Protein AF-A0A933CNR9-F1 (afdb_monomer_lite)

Structure (mmCIF, N/CA/C/O backbone):
data_AF-A0A933CNR9-F1
#
_entry.id   AF-A0A933CNR9-F1
#
loop_
_atom_site.group_PDB
_atom_site.id
_atom_site.type_symbol
_atom_site.label_atom_id
_atom_site.label_alt_id
_atom_site.label_comp_id
_atom_site.label_asym_id
_atom_site.label_entity_id
_atom_site.label_seq_id
_atom_site.pdbx_PDB_ins_code
_atom_site.Cartn_x
_atom_site.Cartn_y
_atom_site.Cartn_z
_atom_site.occupancy
_atom_site.B_iso_or_equiv
_atom_site.auth_seq_id
_atom_site.auth_comp_id
_atom_site.auth_asym_id
_atom_site.auth_atom_id
_atom_site.pdbx_PDB_model_num
ATOM 1 N N . MET A 1 1 ? -2.044 33.125 5.174 1.00 31.69 1 MET A N 1
ATOM 2 C CA . MET A 1 1 ? -2.895 32.135 4.476 1.00 31.69 1 MET A CA 1
ATOM 3 C C . MET A 1 1 ? -2.348 30.753 4.795 1.00 31.69 1 MET A C 1
ATOM 5 O O . MET A 1 1 ? -1.139 30.581 4.792 1.00 31.69 1 MET A O 1
ATOM 9 N N . SER A 1 2 ? -3.225 29.857 5.242 1.00 32.03 2 SER A N 1
ATOM 10 C CA . SER A 1 2 ? -2.906 28.692 6.078 1.00 32.03 2 SER A CA 1
ATOM 11 C C . SER A 1 2 ? -2.084 27.623 5.346 1.00 32.03 2 SER A C 1
ATOM 13 O O . SER A 1 2 ? -2.551 27.052 4.363 1.00 32.03 2 SER A O 1
ATOM 15 N N . GLY A 1 3 ? -0.877 27.334 5.840 1.00 28.67 3 GLY A N 1
ATOM 16 C CA . GLY A 1 3 ? -0.108 26.156 5.448 1.00 28.67 3 GLY A CA 1
ATOM 17 C C . GLY A 1 3 ? -0.765 24.913 6.037 1.00 28.67 3 GLY A C 1
ATOM 18 O O . GLY A 1 3 ? -0.686 24.675 7.244 1.00 28.67 3 GLY A O 1
ATOM 19 N N . ARG A 1 4 ? -1.446 24.133 5.192 1.00 35.00 4 ARG A N 1
ATOM 20 C CA . ARG A 1 4 ? -1.951 22.802 5.541 1.00 35.00 4 ARG A CA 1
ATOM 21 C C . ARG A 1 4 ? -0.746 21.915 5.858 1.00 35.00 4 ARG A C 1
ATOM 23 O O . ARG A 1 4 ? -0.131 21.337 4.971 1.00 35.00 4 ARG A O 1
ATOM 30 N N . ARG A 1 5 ? -0.405 21.822 7.143 1.00 28.42 5 ARG A N 1
ATOM 31 C CA . ARG A 1 5 ? 0.388 20.715 7.677 1.00 28.42 5 ARG A CA 1
ATOM 32 C C . ARG A 1 5 ? -0.305 19.434 7.217 1.00 28.42 5 ARG A C 1
ATOM 34 O O . ARG A 1 5 ? -1.504 19.288 7.459 1.00 28.42 5 ARG A O 1
ATOM 41 N N . ILE A 1 6 ? 0.422 18.543 6.547 1.00 31.62 6 ILE A N 1
ATOM 42 C CA . ILE A 1 6 ? -0.003 17.154 6.371 1.00 31.62 6 ILE A CA 1
ATOM 43 C C . ILE A 1 6 ? -0.066 16.586 7.790 1.00 31.62 6 ILE A C 1
ATOM 45 O O . ILE A 1 6 ? 0.934 16.175 8.372 1.00 31.62 6 ILE A O 1
ATOM 49 N N . LEU A 1 7 ? -1.235 16.722 8.411 1.00 29.73 7 LEU A N 1
ATOM 50 C CA . LEU A 1 7 ? -1.548 16.091 9.675 1.00 29.73 7 LEU A CA 1
ATOM 51 C C . LEU A 1 7 ? -1.497 14.593 9.396 1.00 29.73 7 LEU A C 1
ATOM 53 O O . LEU A 1 7 ? -2.317 14.079 8.639 1.00 29.73 7 LEU A O 1
ATOM 57 N N . LEU A 1 8 ? -0.531 13.908 10.008 1.00 36.06 8 LEU A N 1
ATOM 58 C CA . LEU A 1 8 ? -0.680 12.507 10.390 1.00 36.06 8 LEU A CA 1
ATOM 59 C C . LEU A 1 8 ? -1.962 12.439 11.227 1.00 36.06 8 LEU A C 1
ATOM 61 O O . LEU A 1 8 ? -1.958 12.722 12.425 1.00 36.06 8 LEU A O 1
ATOM 65 N N . GLY A 1 9 ? -3.083 12.235 10.538 1.00 36.09 9 GLY A N 1
ATOM 66 C CA . GLY A 1 9 ? -4.411 12.329 11.106 1.00 36.09 9 GLY A CA 1
ATOM 67 C C . GLY A 1 9 ? -4.613 11.180 12.072 1.00 36.09 9 GLY A C 1
ATOM 68 O O . GLY A 1 9 ? -4.663 10.024 11.664 1.00 36.09 9 GLY A O 1
ATOM 69 N N . LEU A 1 10 ? -4.746 11.505 13.355 1.00 39.06 10 LEU A N 1
ATOM 70 C CA . LEU A 1 10 ? -5.462 10.652 14.290 1.00 39.06 10 LEU A CA 1
ATOM 71 C C . LEU A 1 10 ? -6.860 10.418 13.696 1.00 39.06 10 LEU A C 1
ATOM 73 O O . LEU A 1 10 ? -7.694 11.323 13.694 1.00 39.06 10 LEU A O 1
ATOM 77 N N . LEU A 1 11 ? -7.085 9.225 13.137 1.00 55.03 11 LEU A N 1
ATOM 78 C CA . LEU A 1 11 ? -8.391 8.754 12.674 1.00 55.03 11 LEU A CA 1
ATOM 79 C C . LEU A 1 11 ? -9.266 8.510 13.912 1.00 55.03 11 LEU A C 1
ATOM 81 O O . LEU A 1 11 ? -9.355 7.401 14.435 1.00 55.03 11 LEU A O 1
ATOM 85 N N . GLY A 1 12 ? -9.842 9.588 14.440 1.00 50.38 12 GLY A N 1
ATOM 86 C CA . GLY A 1 12 ? -10.729 9.560 15.597 1.00 50.38 12 GLY A CA 1
ATOM 87 C C . GLY A 1 12 ? -12.193 9.508 15.178 1.00 50.38 12 GLY A C 1
ATOM 88 O O . GLY A 1 12 ? -12.630 10.288 14.326 1.00 50.38 12 GLY A O 1
ATOM 89 N N . LEU A 1 13 ? -12.960 8.624 15.816 1.00 62.25 13 LEU A N 1
ATOM 90 C CA . LEU A 1 13 ? -14.416 8.651 15.776 1.00 62.25 13 LEU A CA 1
ATOM 91 C C . LEU A 1 13 ? -14.902 9.948 16.450 1.00 62.25 13 LEU A C 1
ATOM 93 O O . LEU A 1 13 ? -14.896 10.063 17.674 1.00 62.25 13 LEU A O 1
ATOM 97 N N . SER A 1 14 ? -15.329 10.931 15.659 1.00 51.75 14 SER A N 1
ATOM 98 C CA . SER A 1 14 ? -15.940 12.160 16.174 1.00 51.75 14 SER A CA 1
ATOM 99 C C . SER A 1 14 ? -17.459 11.995 16.213 1.00 51.75 14 SER A C 1
ATOM 101 O O . SER A 1 14 ? -18.166 12.464 15.325 1.00 51.75 14 SER A O 1
ATOM 103 N N . VAL A 1 15 ? -17.979 11.302 17.232 1.00 48.41 15 VAL A N 1
ATOM 104 C CA . VAL A 1 15 ? -19.422 11.321 17.520 1.00 48.41 15 VAL A CA 1
ATOM 105 C C . VAL A 1 15 ? -19.706 12.576 18.334 1.00 48.41 15 VAL A C 1
ATOM 107 O O . VAL A 1 15 ? -19.438 12.632 19.534 1.00 48.41 15 VAL A O 1
ATOM 110 N N . LEU A 1 16 ? -20.256 13.602 17.685 1.00 39.69 16 LEU A N 1
ATOM 111 C CA . LEU A 1 16 ? -20.961 14.650 18.412 1.00 39.69 16 LEU A CA 1
ATOM 112 C C . LEU A 1 16 ? -22.187 13.997 19.059 1.00 39.69 16 LEU A C 1
ATOM 114 O O . LEU A 1 16 ? -23.131 13.621 18.367 1.00 39.69 16 LEU A O 1
ATOM 118 N N . LEU A 1 17 ? -22.190 13.894 20.388 1.00 40.88 17 LEU A N 1
ATOM 119 C CA . LEU A 1 17 ? -23.425 13.786 21.165 1.00 40.88 17 LEU A CA 1
ATOM 120 C C . LEU A 1 17 ? -24.173 15.122 21.026 1.00 40.88 17 LEU A C 1
ATOM 122 O O . LEU A 1 17 ? -24.143 15.975 21.908 1.00 40.88 17 LEU A O 1
ATOM 126 N N . GLY A 1 18 ? -24.764 15.351 19.854 1.00 34.66 18 GLY A N 1
ATOM 127 C CA . GLY A 1 18 ? -25.623 16.491 19.587 1.00 34.66 18 GLY A CA 1
ATOM 128 C C . GLY A 1 18 ? -27.027 16.194 20.093 1.00 34.66 18 GLY A C 1
ATOM 129 O O . GLY A 1 18 ? -27.647 15.228 19.654 1.00 34.66 18 GLY A O 1
ATOM 130 N N . ASN A 1 19 ? -27.532 17.037 20.994 1.00 35.50 19 ASN A N 1
ATOM 131 C CA . ASN A 1 19 ? -28.958 17.143 21.293 1.00 35.50 19 ASN A CA 1
ATOM 132 C C . ASN A 1 19 ? -29.720 17.458 19.992 1.00 35.50 19 ASN A C 1
ATOM 134 O O . ASN A 1 19 ? -29.842 18.618 19.605 1.00 35.50 19 ASN A O 1
ATOM 138 N N . ALA A 1 20 ? -30.223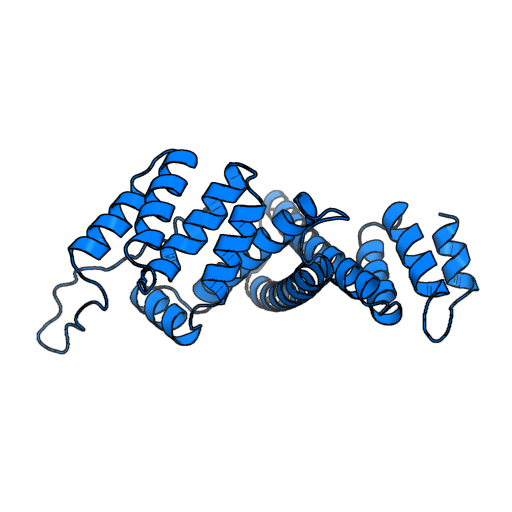 16.430 19.315 1.00 32.97 20 ALA A N 1
ATOM 139 C CA . ALA A 1 20 ? -31.198 16.541 18.240 1.00 32.97 20 ALA A CA 1
ATOM 140 C C . ALA A 1 20 ? -32.472 15.806 18.677 1.00 32.97 20 ALA A C 1
ATOM 142 O O . ALA A 1 20 ? -32.399 14.786 19.360 1.00 32.97 20 ALA A O 1
ATOM 143 N N . GLY A 1 21 ? -33.630 16.387 18.349 1.00 35.34 21 GLY A N 1
ATOM 144 C CA . GLY A 1 21 ? -34.955 15.958 18.804 1.00 35.34 21 GLY A CA 1
ATOM 145 C C . GLY A 1 21 ? -35.325 14.500 18.476 1.00 35.34 21 GLY A C 1
ATOM 146 O O . GLY A 1 21 ? -34.561 13.781 17.838 1.00 35.34 21 GLY A O 1
ATOM 147 N N . PRO A 1 22 ? -36.514 14.043 18.911 1.00 34.56 22 PRO A N 1
ATOM 148 C CA . PRO A 1 22 ? -36.888 12.628 18.990 1.00 34.56 22 PRO A CA 1
ATOM 149 C C . PRO A 1 22 ? -37.256 12.004 17.629 1.00 34.56 22 PRO A C 1
ATOM 151 O O . PRO A 1 22 ? -38.336 11.444 17.459 1.00 34.56 22 PRO A O 1
ATOM 154 N N . ALA A 1 23 ? -36.348 12.064 16.658 1.00 35.75 23 ALA A N 1
ATOM 155 C CA . ALA A 1 23 ? -36.420 11.333 15.401 1.00 35.75 23 ALA A CA 1
ATOM 156 C C . ALA A 1 23 ? -35.082 10.609 15.177 1.00 35.75 23 ALA A C 1
ATOM 158 O O . ALA A 1 23 ? -34.088 11.209 14.784 1.00 35.75 23 ALA A O 1
ATOM 159 N N . GLN A 1 24 ? -35.079 9.310 15.496 1.00 39.88 24 GLN A N 1
ATOM 160 C CA . GLN A 1 24 ? -34.002 8.338 15.262 1.00 39.88 24 GLN A CA 1
ATOM 161 C C . GLN A 1 24 ? -32.616 8.717 15.802 1.00 39.88 24 GLN A C 1
ATOM 163 O O . GLN A 1 24 ? -31.646 8.889 15.068 1.00 39.88 24 GLN A O 1
ATOM 168 N N . ALA A 1 25 ? -32.485 8.662 17.130 1.00 43.62 25 ALA A N 1
ATOM 169 C CA . ALA A 1 25 ? -31.223 8.259 17.739 1.00 43.62 25 ALA A CA 1
ATOM 170 C C . ALA A 1 25 ? -30.931 6.807 17.311 1.00 43.62 25 ALA A C 1
ATOM 172 O O . ALA A 1 25 ? -31.390 5.850 17.939 1.00 43.62 25 ALA A O 1
ATOM 173 N N . GLN A 1 26 ? -30.238 6.641 16.182 1.00 52.88 26 GLN A N 1
ATOM 174 C CA . GLN A 1 26 ? -29.683 5.361 15.753 1.00 52.88 26 GLN A CA 1
ATOM 175 C C . GLN A 1 26 ? -28.849 4.826 16.924 1.00 52.88 26 GLN A C 1
ATOM 177 O O . GLN A 1 26 ? -27.843 5.432 17.291 1.00 52.88 26 GLN A O 1
ATOM 182 N N . ARG A 1 27 ? -29.291 3.734 17.564 1.00 63.16 27 ARG A N 1
ATOM 183 C CA . ARG A 1 27 ? -28.501 3.090 18.622 1.00 63.16 27 ARG A CA 1
ATOM 184 C C . ARG A 1 27 ? -27.127 2.767 18.044 1.00 63.16 27 ARG A C 1
ATOM 186 O O . ARG A 1 27 ? -27.053 2.160 16.974 1.00 63.16 27 ARG A O 1
ATOM 193 N N . SER A 1 28 ? -26.069 3.190 18.734 1.00 72.94 28 SER A N 1
ATOM 194 C CA . SER A 1 28 ? -24.704 2.901 18.307 1.00 72.94 28 SER A CA 1
ATOM 195 C C . SER A 1 28 ? -24.535 1.393 18.095 1.00 72.94 28 SER A C 1
ATOM 197 O O . SER A 1 28 ? -25.018 0.611 18.917 1.00 72.94 28 SER A O 1
ATOM 199 N N . PRO A 1 29 ? -23.849 0.960 17.025 1.00 82.88 29 PRO A N 1
ATOM 200 C CA . PRO A 1 29 ? -23.642 -0.459 16.713 1.00 82.88 29 PRO A CA 1
ATOM 201 C C . PRO A 1 29 ? -22.665 -1.169 17.673 1.00 82.88 29 PRO A C 1
ATOM 203 O O . PRO A 1 29 ? -22.245 -2.287 17.395 1.00 82.88 29 PRO A O 1
ATOM 206 N N . TYR A 1 30 ? -22.286 -0.518 18.774 1.00 87.69 30 TYR A N 1
ATOM 207 C CA . TYR A 1 30 ? -21.317 -0.971 19.766 1.00 87.69 30 TYR A CA 1
ATOM 208 C C . TYR A 1 30 ? -21.808 -0.655 21.183 1.00 87.69 30 TYR A C 1
ATOM 210 O O . TYR A 1 30 ? -22.565 0.297 21.406 1.00 87.69 30 TYR A O 1
ATOM 218 N N . GLY A 1 31 ? -21.363 -1.455 22.152 1.00 90.62 31 GLY A N 1
ATOM 219 C CA . GLY A 1 31 ? -21.681 -1.263 23.571 1.00 90.62 31 GLY A CA 1
ATOM 220 C C . GLY A 1 31 ? -20.823 -0.188 24.251 1.00 90.62 31 GLY A C 1
ATOM 221 O O . GLY A 1 31 ? -19.786 0.223 23.735 1.00 90.62 31 GLY A O 1
ATOM 222 N N . VAL A 1 32 ? -21.215 0.236 25.458 1.00 91.06 32 VAL A N 1
ATOM 223 C CA . VAL A 1 32 ? -20.436 1.203 26.264 1.00 91.06 32 VAL A CA 1
ATOM 224 C C . VAL A 1 32 ? -19.057 0.647 26.630 1.00 91.06 32 VAL A C 1
ATOM 226 O O . VAL A 1 32 ? -18.059 1.350 26.528 1.00 91.06 32 VAL A O 1
ATOM 229 N N . GLU A 1 33 ? -18.984 -0.626 27.026 1.00 95.44 33 GLU A N 1
ATOM 230 C CA . GLU A 1 33 ? -17.719 -1.280 27.383 1.00 95.44 33 GLU A CA 1
ATOM 231 C C . GLU A 1 33 ? -16.766 -1.398 26.184 1.00 95.44 33 GLU A C 1
ATOM 233 O O . GLU A 1 33 ? -15.558 -1.202 26.309 1.00 95.44 33 GLU A O 1
ATOM 238 N N . GLU A 1 34 ? -17.319 -1.688 25.008 1.00 94.31 34 GLU A N 1
ATOM 239 C CA . GLU A 1 34 ? -16.586 -1.727 23.745 1.00 94.31 34 GLU A CA 1
ATOM 240 C C . GLU A 1 34 ? -16.064 -0.341 23.373 1.00 94.31 34 GLU A C 1
ATOM 242 O O . GLU A 1 34 ? -14.881 -0.183 23.076 1.00 94.31 34 GLU A O 1
ATOM 247 N N . TYR A 1 35 ? -16.912 0.682 23.471 1.00 93.12 35 TYR A N 1
ATOM 248 C CA . TYR A 1 35 ? -16.506 2.058 23.219 1.00 93.12 35 TYR A CA 1
ATOM 249 C C . TYR A 1 35 ? -15.402 2.523 24.176 1.00 93.12 35 TYR A C 1
ATOM 251 O O . TYR A 1 35 ? -14.427 3.124 23.735 1.00 93.12 35 TYR A O 1
ATOM 259 N N . ASN A 1 36 ? -15.505 2.206 25.468 1.00 92.94 36 ASN A N 1
ATOM 260 C CA . ASN A 1 36 ? -14.470 2.547 26.445 1.00 92.94 36 ASN A CA 1
ATOM 261 C C . ASN A 1 36 ? -13.133 1.876 26.108 1.00 92.94 36 ASN A C 1
ATOM 263 O O . ASN A 1 36 ? -12.100 2.540 26.118 1.00 92.94 36 ASN A O 1
ATOM 267 N N . ALA A 1 37 ? -13.156 0.597 25.720 1.00 94.88 37 ALA A N 1
ATOM 268 C CA . ALA A 1 37 ? -11.953 -0.101 25.281 1.00 94.88 37 ALA A CA 1
ATOM 269 C C . ALA A 1 37 ? -11.349 0.523 24.010 1.00 94.88 37 ALA A C 1
ATOM 271 O O . ALA A 1 37 ? -10.130 0.620 23.902 1.00 94.88 37 ALA A O 1
ATOM 272 N N . TYR A 1 38 ? -12.178 0.986 23.065 1.00 94.62 38 TYR A N 1
ATOM 273 C CA . TYR A 1 38 ? -11.709 1.761 21.912 1.00 94.62 38 TYR A CA 1
ATOM 274 C C . TYR A 1 38 ? -11.052 3.074 22.352 1.00 94.62 38 TYR A C 1
ATOM 276 O O . TYR A 1 38 ? -9.948 3.380 21.905 1.00 94.62 38 TYR A O 1
ATOM 284 N N . VAL A 1 39 ? -11.684 3.830 23.254 1.00 92.00 39 VAL A N 1
ATOM 285 C CA . VAL A 1 39 ? -11.133 5.087 23.783 1.00 92.00 39 VAL A CA 1
ATOM 286 C C . VAL A 1 39 ? -9.760 4.855 24.418 1.00 92.00 39 VAL A C 1
ATOM 288 O O . VAL A 1 39 ? -8.851 5.653 24.191 1.00 92.00 39 VAL A O 1
ATOM 291 N N . ASP A 1 40 ? -9.556 3.749 25.130 1.00 90.69 40 ASP A N 1
ATOM 292 C CA . ASP A 1 40 ? -8.254 3.423 25.718 1.00 90.69 40 ASP A CA 1
ATOM 293 C C . ASP A 1 40 ? -7.155 3.242 24.652 1.00 90.69 40 ASP A C 1
ATOM 295 O O . ASP A 1 40 ? -6.034 3.709 24.857 1.00 90.69 40 ASP A O 1
ATOM 299 N N . THR A 1 41 ? -7.484 2.715 23.462 1.00 92.69 41 THR A N 1
ATOM 300 C CA . THR A 1 41 ? -6.534 2.647 22.324 1.00 92.69 41 THR A CA 1
ATOM 301 C C . THR A 1 41 ? -6.083 4.020 21.812 1.00 92.69 41 THR A C 1
ATOM 303 O O . THR A 1 41 ? -5.021 4.149 21.200 1.00 92.69 41 THR A O 1
ATOM 306 N N . THR A 1 42 ? -6.879 5.064 22.063 1.00 88.50 42 THR A N 1
ATOM 307 C CA . THR A 1 42 ? -6.593 6.442 21.629 1.00 88.50 42 THR A CA 1
ATOM 308 C C . THR A 1 42 ? -5.835 7.258 22.675 1.00 88.50 42 THR A C 1
ATOM 310 O O . THR A 1 42 ? -5.260 8.293 22.345 1.00 88.50 42 THR A O 1
ATOM 313 N N . ARG A 1 43 ? -5.819 6.800 23.935 1.00 89.56 43 ARG A N 1
ATOM 314 C CA . ARG A 1 43 ? -5.155 7.485 25.057 1.00 89.56 43 ARG A CA 1
ATOM 315 C C . ARG A 1 43 ? -3.665 7.172 25.160 1.00 89.56 43 ARG A C 1
ATOM 317 O O . ARG A 1 43 ? -2.927 7.971 25.735 1.00 89.56 43 ARG A O 1
ATOM 324 N N . ALA A 1 44 ? -3.234 6.034 24.618 1.00 87.31 44 ALA A N 1
ATOM 325 C CA . ALA A 1 44 ? -1.838 5.614 24.629 1.00 87.31 44 ALA A CA 1
ATOM 326 C C . ALA A 1 44 ? -0.938 6.656 23.942 1.00 87.31 44 ALA A C 1
ATOM 328 O O . ALA A 1 44 ? -1.195 7.066 22.809 1.00 87.31 44 ALA A O 1
ATOM 329 N N . GLN A 1 45 ? 0.131 7.082 24.623 1.00 85.19 45 GLN A N 1
ATOM 330 C CA . GLN A 1 45 ? 1.001 8.152 24.113 1.00 85.19 45 GLN A CA 1
ATOM 331 C C . GLN A 1 45 ? 2.181 7.637 23.293 1.00 85.19 45 GLN A C 1
ATOM 333 O O . GLN A 1 45 ? 2.664 8.335 22.400 1.00 85.19 45 GLN A O 1
ATOM 338 N N . ASN A 1 46 ? 2.655 6.424 23.581 1.00 92.88 46 ASN A N 1
ATOM 339 C CA . ASN A 1 46 ? 3.752 5.814 22.841 1.00 92.88 46 ASN A CA 1
ATOM 340 C C . ASN A 1 46 ? 3.243 4.699 21.903 1.00 92.88 46 ASN A C 1
ATOM 342 O O . ASN A 1 46 ? 2.231 4.057 22.194 1.00 92.88 46 ASN A O 1
ATOM 346 N N . PRO A 1 47 ? 3.937 4.431 20.779 1.00 93.94 47 PRO A N 1
ATOM 347 C CA . PRO A 1 47 ? 3.471 3.451 19.797 1.00 93.94 47 PRO A CA 1
ATOM 348 C C . PRO A 1 47 ? 3.361 2.015 20.330 1.00 93.94 47 PRO A C 1
ATOM 350 O O . PRO A 1 47 ? 2.509 1.270 19.854 1.00 93.94 47 PRO A O 1
ATOM 353 N N . SER A 1 48 ? 4.197 1.618 21.295 1.00 95.81 48 SER A N 1
ATOM 354 C CA . SER A 1 48 ? 4.207 0.250 21.834 1.00 95.81 48 SER A CA 1
ATOM 355 C C . SER A 1 48 ? 2.980 -0.023 22.701 1.00 95.81 48 SER A C 1
ATOM 357 O O . SER A 1 48 ? 2.299 -1.028 22.517 1.00 95.81 48 SER A O 1
ATOM 359 N N . GLU A 1 49 ? 2.650 0.905 23.597 1.00 95.56 49 GLU A N 1
ATOM 360 C CA . GLU A 1 49 ? 1.428 0.873 24.406 1.00 95.56 49 GLU A CA 1
ATOM 361 C C . GLU A 1 49 ? 0.174 0.960 23.525 1.00 95.56 49 GLU A C 1
ATOM 363 O O . GLU A 1 49 ? -0.810 0.249 23.747 1.00 95.56 49 GLU A O 1
ATOM 368 N N . GLN A 1 50 ? 0.225 1.788 22.476 1.00 95.00 50 GLN A N 1
ATOM 369 C CA . GLN A 1 50 ? -0.864 1.885 21.511 1.00 95.00 50 GLN A CA 1
ATOM 370 C C . GLN A 1 50 ? -1.101 0.541 20.812 1.00 95.00 50 GLN A C 1
ATOM 372 O O . GLN A 1 50 ? -2.241 0.098 20.728 1.00 95.00 50 GLN A O 1
ATOM 377 N N . LEU A 1 51 ? -0.051 -0.160 20.370 1.00 96.62 51 LEU A N 1
ATOM 378 C CA . LEU A 1 51 ? -0.215 -1.505 19.813 1.00 96.62 51 LEU A CA 1
ATOM 379 C C . LEU A 1 51 ? -0.800 -2.487 20.829 1.00 96.62 51 LEU A C 1
ATOM 381 O O . LEU A 1 51 ? -1.723 -3.217 20.485 1.00 96.62 51 LEU A O 1
ATOM 385 N N . GLN A 1 52 ? -0.320 -2.481 22.072 1.00 96.12 52 GLN A N 1
ATOM 386 C CA . GLN A 1 52 ? -0.802 -3.403 23.101 1.00 96.12 52 GLN A CA 1
ATOM 387 C C . GLN A 1 52 ? -2.304 -3.229 23.382 1.00 96.12 52 GLN A C 1
ATOM 389 O O . GLN A 1 52 ? -3.049 -4.208 23.451 1.00 96.12 52 GLN A O 1
ATOM 394 N N . THR A 1 53 ? -2.762 -1.985 23.534 1.00 96.75 53 THR A N 1
ATOM 395 C CA . THR A 1 53 ? -4.182 -1.674 23.776 1.00 96.75 53 THR A CA 1
ATOM 396 C C . THR A 1 53 ? -5.049 -2.010 22.564 1.00 96.75 53 THR A C 1
ATOM 398 O O . THR A 1 53 ? -6.133 -2.575 22.719 1.00 96.75 53 THR A O 1
ATOM 401 N N . ILE A 1 54 ? -4.553 -1.749 21.352 1.00 97.75 54 ILE A N 1
ATOM 402 C CA . ILE A 1 54 ? -5.206 -2.145 20.102 1.00 97.75 54 ILE A CA 1
ATOM 403 C C . ILE A 1 54 ? -5.341 -3.668 19.995 1.00 97.75 54 ILE A C 1
ATOM 405 O O . ILE A 1 54 ? -6.421 -4.167 19.687 1.00 97.75 54 ILE A O 1
ATOM 409 N N . GLU A 1 55 ? -4.283 -4.428 20.268 1.00 96.88 55 GLU A N 1
ATOM 410 C CA . GLU A 1 55 ? -4.323 -5.891 20.206 1.00 96.88 55 GLU A CA 1
ATOM 411 C C . GLU A 1 55 ? -5.297 -6.471 21.238 1.00 96.88 55 GLU A C 1
ATOM 413 O O . GLU A 1 55 ? -6.067 -7.383 20.923 1.00 96.88 55 GLU A O 1
ATOM 418 N N . ALA A 1 56 ? -5.340 -5.897 22.445 1.00 97.31 56 ALA A N 1
ATOM 419 C CA . ALA A 1 56 ? -6.333 -6.253 23.453 1.00 97.31 56 ALA A CA 1
ATOM 420 C C . ALA A 1 56 ? -7.768 -5.966 22.972 1.00 97.31 56 ALA A C 1
ATOM 422 O O . ALA A 1 56 ? -8.650 -6.814 23.141 1.00 97.31 56 ALA A O 1
ATOM 423 N N . PHE A 1 57 ? -7.997 -4.816 22.328 1.00 98.12 57 PHE A N 1
ATOM 424 C CA . PHE A 1 57 ? -9.288 -4.464 21.738 1.00 98.12 57 PHE A CA 1
ATOM 425 C C . PHE A 1 57 ? -9.699 -5.453 20.640 1.00 98.12 57 PHE A C 1
ATOM 427 O O . PHE A 1 57 ? -10.792 -6.013 20.702 1.00 98.12 57 PHE A O 1
ATOM 434 N N . LEU A 1 58 ? -8.822 -5.716 19.666 1.00 97.75 58 LEU A N 1
ATOM 435 C CA . LEU A 1 58 ? -9.099 -6.612 18.538 1.00 97.75 58 LEU A CA 1
ATOM 436 C C . LEU A 1 58 ? -9.364 -8.049 18.996 1.00 97.75 58 LEU A C 1
ATOM 438 O O . LEU A 1 58 ? -10.234 -8.720 18.443 1.00 97.75 58 LEU A O 1
ATOM 442 N N . LYS A 1 59 ? -8.660 -8.506 20.039 1.00 97.56 59 LYS A N 1
ATOM 443 C CA . LYS A 1 59 ? -8.890 -9.817 20.653 1.00 97.56 59 LYS A CA 1
ATOM 444 C C . LYS A 1 59 ? -10.246 -9.896 21.355 1.00 97.56 59 LYS A C 1
ATOM 446 O O . LYS A 1 59 ? -10.915 -10.922 21.263 1.00 97.56 59 LYS A O 1
ATOM 451 N N . LYS A 1 60 ? -10.639 -8.843 22.078 1.00 97.88 60 LYS A N 1
ATOM 452 C CA . LYS A 1 60 ? -11.891 -8.815 22.847 1.00 97.88 60 LYS A CA 1
ATOM 453 C C . LYS A 1 60 ? -13.119 -8.581 21.962 1.00 97.88 60 LYS A C 1
ATOM 455 O O . LYS A 1 60 ? -14.165 -9.167 22.221 1.00 97.88 60 LYS A O 1
ATOM 460 N N . TYR A 1 61 ? -12.985 -7.776 20.909 1.00 97.31 61 TYR A N 1
ATOM 461 C CA . TYR A 1 61 ? -14.081 -7.383 20.022 1.00 97.31 61 TYR A CA 1
ATOM 462 C C . TYR A 1 61 ? -13.759 -7.653 18.540 1.00 97.31 61 TYR A C 1
ATOM 464 O O . TYR A 1 61 ? -13.722 -6.728 17.721 1.00 97.31 61 TYR A O 1
ATOM 472 N N . PRO A 1 62 ? -13.578 -8.928 18.144 1.00 96.25 62 PRO A N 1
ATOM 473 C CA . PRO A 1 62 ? -13.164 -9.295 16.788 1.00 96.25 62 PRO A CA 1
ATOM 474 C C . PRO A 1 62 ? -14.213 -8.982 15.714 1.00 96.25 62 PRO A C 1
ATOM 476 O O . PRO A 1 62 ? -13.892 -9.026 14.534 1.00 96.25 62 PRO A O 1
ATOM 479 N N . GLN A 1 63 ? -15.456 -8.675 16.098 1.00 94.00 63 GLN A N 1
ATOM 480 C CA . GLN A 1 63 ? -16.545 -8.290 15.190 1.00 94.00 63 GLN A CA 1
ATOM 481 C C . GLN A 1 63 ? -16.941 -6.814 15.317 1.00 94.00 63 GLN A C 1
ATOM 483 O O . GLN A 1 63 ? -17.892 -6.380 14.674 1.00 94.00 63 GLN A O 1
ATOM 488 N N . SER A 1 64 ? -16.209 -6.028 16.114 1.00 95.31 64 SER A N 1
ATOM 489 C CA . SER A 1 64 ? -16.503 -4.608 16.296 1.00 95.31 64 SER A CA 1
ATOM 490 C C . SER A 1 64 ? -16.455 -3.851 14.973 1.00 95.31 64 SER A C 1
ATOM 492 O O . SER A 1 64 ? -15.536 -4.045 14.168 1.00 95.31 64 SER A O 1
ATOM 494 N N . VAL A 1 65 ? -17.395 -2.925 14.781 1.00 94.44 65 VAL A N 1
ATOM 495 C CA . VAL A 1 65 ? -17.319 -1.954 13.682 1.00 94.44 65 VAL A CA 1
ATOM 496 C C . VAL A 1 65 ? -16.212 -0.918 13.915 1.00 94.44 65 VAL A C 1
ATOM 498 O O . VAL A 1 65 ? -15.663 -0.378 12.958 1.00 94.44 65 VAL A O 1
ATOM 501 N N . LEU A 1 66 ? -15.808 -0.685 15.173 1.00 95.06 66 LEU A N 1
ATOM 502 C CA . LEU A 1 66 ? -14.735 0.252 15.536 1.00 95.06 66 LEU A CA 1
ATOM 503 C C . LEU A 1 66 ? -13.348 -0.244 15.107 1.00 95.06 66 LEU A C 1
ATOM 505 O O . LEU A 1 66 ? -12.397 0.539 15.079 1.00 95.06 66 LEU A O 1
ATOM 509 N N . ARG A 1 67 ? -13.235 -1.506 14.666 1.00 97.06 67 ARG A N 1
ATOM 510 C CA . ARG A 1 67 ? -12.049 -2.010 13.957 1.00 97.06 67 ARG A CA 1
ATOM 511 C C . ARG A 1 67 ? -11.653 -1.123 12.774 1.00 97.06 67 ARG A C 1
ATOM 513 O O . ARG A 1 67 ? -10.462 -0.975 12.514 1.00 97.06 67 ARG A O 1
ATOM 520 N N . ALA A 1 68 ? -12.619 -0.452 12.142 1.00 96.25 68 ALA A N 1
ATOM 521 C CA . ALA A 1 68 ? -12.378 0.503 11.063 1.00 96.25 68 ALA A CA 1
ATOM 522 C C . ALA A 1 68 ? -11.490 1.693 11.477 1.00 96.25 68 ALA A C 1
ATOM 524 O O . ALA A 1 68 ? -10.846 2.290 10.622 1.00 96.25 68 ALA A O 1
ATOM 525 N N . PHE A 1 69 ? -11.437 2.049 12.764 1.00 95.25 69 PHE A N 1
ATOM 526 C CA . PHE A 1 69 ? -10.569 3.114 13.297 1.00 95.25 69 PHE A CA 1
ATOM 527 C C . PHE A 1 69 ? -9.308 2.560 13.964 1.00 95.25 69 PHE A C 1
ATOM 529 O O . PHE A 1 69 ? -8.248 3.194 13.967 1.00 95.25 69 PHE A O 1
ATOM 536 N N . VAL A 1 70 ? -9.415 1.351 14.514 1.00 96.62 70 VAL A N 1
ATOM 537 C CA . VAL A 1 70 ? -8.325 0.691 15.226 1.00 96.62 70 VAL A CA 1
ATOM 538 C C . VAL A 1 70 ? -7.270 0.140 14.265 1.00 96.62 70 VAL A C 1
ATOM 540 O O . VAL A 1 70 ? -6.087 0.359 14.509 1.00 96.62 70 VAL A O 1
ATOM 543 N N . TYR A 1 71 ? -7.651 -0.495 13.150 1.00 98.38 71 TYR A N 1
ATOM 544 C CA . TYR A 1 71 ? -6.673 -1.027 12.192 1.00 98.38 71 TYR A CA 1
ATOM 545 C C . TYR A 1 71 ? -5.763 0.051 11.577 1.00 98.38 71 TYR A C 1
ATOM 547 O O . TYR A 1 71 ? -4.549 -0.161 11.560 1.00 98.38 71 TYR A O 1
ATOM 555 N N . PRO A 1 72 ? -6.262 1.227 11.138 1.00 97.06 72 PRO A N 1
ATOM 556 C CA . PRO A 1 72 ? -5.372 2.296 10.688 1.00 97.06 72 PRO A CA 1
ATOM 557 C C . PRO A 1 72 ? -4.394 2.776 11.761 1.00 97.06 72 PRO A C 1
ATOM 559 O O . PRO A 1 72 ? -3.208 2.978 11.488 1.00 97.06 72 PRO A O 1
ATOM 562 N N . SER A 1 73 ? -4.863 2.885 13.005 1.00 96.25 73 SER A N 1
ATOM 563 C CA . SER A 1 73 ? -4.011 3.240 14.144 1.00 96.25 73 SER A CA 1
ATOM 564 C C . SER A 1 73 ? -2.955 2.161 14.416 1.00 96.25 73 SER A C 1
ATOM 566 O O . SER A 1 73 ? -1.795 2.487 14.676 1.00 96.25 73 SER A O 1
ATOM 568 N N . GLN A 1 74 ? -3.322 0.882 14.280 1.00 98.06 74 GLN A N 1
ATOM 569 C CA . GLN A 1 74 ? -2.413 -0.257 14.409 1.00 98.06 74 GLN A CA 1
ATOM 570 C C . GLN A 1 74 ? -1.321 -0.215 13.344 1.00 98.06 74 GLN A C 1
ATOM 572 O O . GLN A 1 74 ? -0.140 -0.289 13.676 1.00 98.06 74 GLN A O 1
ATOM 577 N N . ALA A 1 75 ? -1.706 -0.049 12.076 1.00 98.44 75 ALA A N 1
ATOM 578 C CA . ALA A 1 75 ? -0.778 0.024 10.956 1.00 98.44 75 ALA A CA 1
ATOM 579 C C . ALA A 1 75 ? 0.212 1.180 11.146 1.00 98.44 75 ALA A C 1
ATOM 581 O O . ALA A 1 75 ? 1.419 0.999 10.994 1.00 98.44 75 ALA A O 1
ATOM 582 N N . GLN A 1 76 ? -0.269 2.351 11.568 1.00 96.50 76 GLN A N 1
ATOM 583 C CA . GLN A 1 76 ? 0.591 3.504 11.811 1.00 96.50 76 GLN A CA 1
ATOM 584 C C . GLN A 1 76 ? 1.550 3.292 12.992 1.00 96.50 76 GLN A C 1
ATOM 586 O O . GLN A 1 76 ? 2.728 3.650 12.894 1.00 96.50 76 GLN A O 1
ATOM 591 N N . ALA A 1 77 ? 1.071 2.728 14.105 1.00 97.12 77 ALA A N 1
ATOM 592 C CA . ALA A 1 77 ? 1.898 2.447 15.275 1.00 97.12 77 ALA A CA 1
ATOM 593 C C . ALA A 1 77 ? 2.961 1.379 14.973 1.00 97.12 77 ALA A C 1
ATOM 595 O O . ALA A 1 77 ? 4.139 1.599 15.258 1.00 97.12 77 ALA A O 1
ATOM 596 N N . ALA A 1 78 ? 2.571 0.288 14.310 1.00 98.25 78 ALA A N 1
ATOM 597 C CA . ALA A 1 78 ? 3.473 -0.764 13.852 1.00 98.25 78 ALA A CA 1
ATOM 598 C C . ALA A 1 78 ? 4.526 -0.235 12.875 1.00 98.25 78 ALA A C 1
ATOM 600 O O . ALA A 1 78 ? 5.702 -0.572 13.005 1.00 98.25 78 ALA A O 1
ATOM 601 N N . PHE A 1 79 ? 4.142 0.648 11.949 1.00 97.44 79 PHE A N 1
ATOM 602 C CA . PHE A 1 79 ? 5.077 1.249 11.001 1.00 97.44 79 PHE A CA 1
ATOM 603 C C . PHE A 1 79 ? 6.149 2.087 11.711 1.00 97.44 79 PHE A C 1
ATOM 605 O O . PHE A 1 79 ? 7.332 1.952 11.408 1.00 97.44 79 PHE A O 1
ATOM 612 N N . ARG A 1 80 ? 5.764 2.890 12.717 1.00 96.12 80 ARG A N 1
ATOM 613 C CA . ARG A 1 80 ? 6.717 3.666 13.541 1.00 96.12 80 ARG A CA 1
ATOM 614 C C . ARG A 1 80 ? 7.686 2.780 14.324 1.00 96.12 80 ARG A C 1
ATOM 616 O O . ARG A 1 80 ? 8.806 3.198 14.585 1.00 96.12 80 ARG A O 1
ATOM 623 N N . LEU A 1 81 ? 7.257 1.574 14.686 1.00 97.25 81 LEU A N 1
ATOM 624 C CA . LEU A 1 81 ? 8.073 0.573 15.374 1.00 97.25 81 LEU A CA 1
ATOM 625 C C . LEU A 1 81 ? 8.821 -0.362 14.411 1.00 97.25 81 LEU A C 1
ATOM 627 O O . LEU A 1 81 ? 9.416 -1.336 14.861 1.00 97.25 81 LEU A O 1
ATOM 631 N N . GLN A 1 82 ? 8.766 -0.100 13.099 1.00 97.25 82 GLN A N 1
ATOM 632 C CA . GLN A 1 82 ? 9.347 -0.944 12.046 1.00 97.25 82 GLN A CA 1
ATOM 633 C C . GLN A 1 82 ? 8.848 -2.404 12.069 1.00 97.25 82 GLN A C 1
ATOM 635 O O . GLN A 1 82 ? 9.487 -3.319 11.550 1.00 97.25 82 GLN A O 1
ATOM 640 N N . GLN A 1 83 ? 7.661 -2.641 12.632 1.00 97.75 83 GLN A N 1
ATOM 641 C CA . GLN A 1 83 ? 7.010 -3.950 12.668 1.00 97.75 83 GLN A CA 1
ATOM 642 C C . GLN A 1 83 ? 6.226 -4.191 11.372 1.00 97.75 83 GLN A C 1
ATOM 644 O O . GLN A 1 83 ? 5.003 -4.304 11.366 1.00 97.75 83 GLN A O 1
ATOM 649 N N . HIS A 1 84 ? 6.927 -4.259 10.244 1.00 97.38 84 HIS A N 1
ATOM 650 C CA . HIS A 1 84 ? 6.327 -4.303 8.903 1.00 97.38 84 HIS A CA 1
ATOM 651 C C . HIS A 1 84 ? 5.337 -5.455 8.679 1.00 97.38 84 HIS A C 1
ATOM 653 O O . HIS A 1 84 ? 4.314 -5.259 8.027 1.00 97.38 84 HIS A O 1
ATOM 659 N N . ALA A 1 85 ? 5.588 -6.633 9.258 1.00 95.50 85 ALA A N 1
ATOM 660 C CA . ALA A 1 85 ? 4.643 -7.750 9.192 1.00 95.50 85 ALA A CA 1
ATOM 661 C C . ALA A 1 85 ? 3.302 -7.407 9.869 1.00 95.50 85 ALA A C 1
ATOM 663 O O . ALA A 1 85 ? 2.241 -7.716 9.336 1.00 95.50 85 ALA A O 1
ATOM 664 N N . LYS A 1 86 ? 3.348 -6.692 11.000 1.00 97.75 86 LYS A N 1
ATOM 665 C CA . LYS A 1 86 ? 2.160 -6.213 11.718 1.00 97.75 86 LYS A CA 1
ATOM 666 C C . LYS A 1 86 ? 1.433 -5.109 10.945 1.00 97.75 86 LYS A C 1
ATOM 668 O O . LYS A 1 86 ? 0.211 -5.039 10.999 1.00 97.75 86 LYS A O 1
ATOM 673 N N . VAL A 1 87 ? 2.160 -4.275 10.193 1.00 98.62 87 VAL A N 1
ATOM 674 C CA . VAL A 1 87 ? 1.542 -3.299 9.275 1.00 98.62 87 VAL A CA 1
ATOM 675 C C . VAL A 1 87 ? 0.729 -4.016 8.201 1.00 98.62 87 VAL A C 1
ATOM 677 O O . VAL A 1 87 ? -0.427 -3.666 7.991 1.00 98.62 87 VAL A O 1
ATOM 680 N N . ILE A 1 88 ? 1.314 -5.031 7.558 1.00 98.00 88 ILE A N 1
ATOM 681 C CA . ILE A 1 88 ? 0.630 -5.845 6.543 1.00 98.00 88 ILE A CA 1
ATOM 682 C C . ILE A 1 88 ? -0.621 -6.503 7.140 1.00 98.00 88 ILE A C 1
ATOM 684 O O . ILE A 1 88 ? -1.697 -6.367 6.568 1.00 98.00 88 ILE A O 1
ATOM 688 N N . GLU A 1 89 ? -0.506 -7.126 8.318 1.00 97.12 89 GLU A N 1
ATOM 689 C CA . GLU A 1 89 ? -1.637 -7.742 9.032 1.00 97.12 89 GLU A CA 1
ATOM 690 C C . GLU A 1 89 ? -2.765 -6.735 9.314 1.00 97.12 89 GLU A C 1
ATOM 692 O O . GLU A 1 89 ? -3.930 -7.007 9.029 1.00 97.12 89 GLU A O 1
ATOM 697 N N . ALA A 1 90 ? -2.428 -5.553 9.837 1.00 98.50 90 ALA A N 1
ATOM 698 C CA . ALA A 1 90 ? -3.404 -4.515 10.156 1.00 98.50 90 ALA A CA 1
ATOM 699 C C . ALA A 1 90 ? -4.109 -3.973 8.905 1.00 98.50 90 ALA A C 1
ATOM 701 O O . ALA A 1 90 ? -5.324 -3.767 8.913 1.00 98.50 90 ALA A O 1
ATOM 702 N N . VAL A 1 91 ? -3.362 -3.750 7.819 1.00 98.62 91 VAL A N 1
ATOM 703 C CA . VAL A 1 91 ? -3.939 -3.280 6.556 1.00 98.62 91 VAL A CA 1
ATOM 704 C C . VAL A 1 91 ? -4.822 -4.351 5.920 1.00 98.62 91 VAL A C 1
ATOM 706 O O . VAL A 1 91 ? -5.923 -4.028 5.479 1.00 98.62 91 VAL A O 1
ATOM 709 N N . ASP A 1 92 ? -4.403 -5.616 5.922 1.00 97.94 92 ASP A N 1
ATOM 710 C CA . ASP A 1 92 ? -5.241 -6.717 5.442 1.00 97.94 92 ASP A CA 1
ATOM 711 C C . ASP A 1 92 ? -6.519 -6.851 6.282 1.00 97.94 92 ASP A C 1
ATOM 713 O O . ASP A 1 92 ? -7.603 -7.007 5.721 1.00 97.94 92 ASP A O 1
ATOM 717 N N . GLY A 1 93 ? -6.422 -6.699 7.607 1.00 97.94 93 GLY A N 1
ATOM 718 C CA . GLY A 1 93 ? -7.576 -6.671 8.506 1.00 97.94 93 GLY A CA 1
ATOM 719 C C . GLY A 1 93 ? -8.562 -5.545 8.181 1.00 97.94 93 GLY A C 1
ATOM 720 O O . GLY A 1 93 ? -9.768 -5.785 8.130 1.00 97.94 93 GLY A O 1
ATOM 721 N N . PHE A 1 94 ? -8.062 -4.339 7.896 1.00 98.38 94 PHE A N 1
ATOM 722 C CA . PHE A 1 94 ? -8.887 -3.208 7.464 1.00 98.38 94 PHE A CA 1
ATOM 723 C C . PHE A 1 94 ? -9.559 -3.461 6.109 1.00 98.38 94 PHE A C 1
ATOM 725 O O . PHE A 1 94 ? -10.759 -3.243 5.963 1.00 98.38 94 PHE A O 1
ATOM 732 N N . LEU A 1 95 ? -8.803 -3.943 5.118 1.00 97.50 95 LEU A N 1
ATOM 733 C CA . LEU A 1 95 ? -9.305 -4.152 3.756 1.00 97.50 95 LEU A CA 1
ATOM 734 C C . LEU A 1 95 ? -10.212 -5.382 3.624 1.00 97.50 95 LEU A C 1
ATOM 736 O O . LEU A 1 95 ? -10.919 -5.499 2.626 1.00 97.50 95 LEU A O 1
ATOM 740 N N . ALA A 1 96 ? -10.204 -6.283 4.608 1.00 97.00 96 ALA A N 1
ATOM 741 C CA . ALA A 1 96 ? -11.153 -7.388 4.712 1.00 97.00 96 ALA A CA 1
ATOM 742 C C . ALA A 1 96 ? -12.522 -6.959 5.274 1.00 97.00 96 ALA A C 1
ATOM 744 O O . ALA A 1 96 ? -13.477 -7.734 5.204 1.00 97.00 96 ALA A O 1
ATOM 745 N N . MET A 1 97 ? -12.639 -5.755 5.845 1.00 96.88 97 MET A N 1
ATOM 746 C CA . MET A 1 97 ? -13.925 -5.221 6.296 1.00 96.88 97 MET A CA 1
ATOM 747 C C . MET A 1 97 ? -14.820 -4.864 5.103 1.00 96.88 97 MET A C 1
ATOM 749 O O . MET A 1 97 ? -14.342 -4.486 4.034 1.00 96.88 97 MET A O 1
ATOM 753 N N . ASP A 1 98 ? -16.138 -4.917 5.305 1.00 96.06 98 ASP A N 1
ATOM 754 C CA . ASP A 1 98 ? -17.100 -4.456 4.305 1.00 96.06 98 ASP A CA 1
ATOM 755 C C . ASP A 1 98 ? -16.905 -2.950 4.040 1.00 96.06 98 ASP A C 1
ATOM 757 O O . ASP A 1 98 ? -17.116 -2.107 4.919 1.00 96.06 98 ASP A O 1
ATOM 761 N N . ARG A 1 99 ? -16.505 -2.603 2.809 1.00 95.12 99 ARG A N 1
ATOM 762 C CA . ARG A 1 99 ? -16.231 -1.212 2.415 1.00 95.12 99 ARG A CA 1
ATOM 763 C C . ARG A 1 99 ? -17.460 -0.313 2.540 1.00 95.12 99 ARG A C 1
ATOM 765 O O . ARG A 1 99 ? -17.301 0.856 2.892 1.00 95.12 99 ARG A O 1
ATOM 772 N N . ALA A 1 100 ? -18.668 -0.809 2.279 1.00 95.75 100 ALA A N 1
ATOM 773 C CA . ALA A 1 100 ? -19.890 -0.022 2.427 1.00 95.75 100 ALA A CA 1
ATOM 774 C C . ALA A 1 100 ? -20.186 0.259 3.909 1.00 95.75 100 ALA A C 1
ATOM 776 O O . ALA A 1 100 ? -20.535 1.389 4.261 1.00 95.75 100 ALA A O 1
ATOM 777 N N . GLN A 1 101 ? -19.959 -0.722 4.790 1.00 93.25 101 GLN A N 1
ATOM 778 C CA . GLN A 1 101 ? -20.073 -0.528 6.237 1.00 93.25 101 GLN A CA 1
ATOM 779 C C . GLN A 1 101 ? -19.048 0.492 6.756 1.00 93.25 101 GLN A C 1
ATOM 781 O O . GLN A 1 101 ? -19.427 1.421 7.472 1.00 93.25 101 GLN A O 1
ATOM 786 N N . VAL A 1 102 ? -17.772 0.360 6.371 1.00 95.50 102 VAL A N 1
ATOM 787 C CA . VAL A 1 102 ? -16.711 1.313 6.750 1.00 95.50 102 VAL A CA 1
ATOM 788 C C . VAL A 1 102 ? -17.042 2.716 6.243 1.00 95.50 102 VAL A C 1
ATOM 790 O O . VAL A 1 102 ? -16.983 3.675 7.009 1.00 95.50 102 VAL A O 1
ATOM 793 N N . THR A 1 103 ? -17.475 2.838 4.986 1.00 95.38 103 THR A N 1
ATOM 794 C CA . THR A 1 103 ? -17.898 4.113 4.386 1.00 95.38 103 THR A CA 1
ATOM 795 C C . THR A 1 103 ? -19.036 4.749 5.184 1.00 95.38 103 THR A C 1
ATOM 797 O O . THR A 1 103 ? -18.960 5.927 5.529 1.00 95.38 103 THR A O 1
ATOM 800 N N . SER A 1 104 ? -20.075 3.979 5.526 1.00 93.38 104 SER A N 1
ATOM 801 C CA . SER A 1 104 ? -21.189 4.470 6.345 1.00 93.38 104 SER A CA 1
ATOM 802 C C . SER A 1 104 ? -20.709 4.967 7.710 1.00 93.38 104 SER A C 1
ATOM 804 O O . SER A 1 104 ? -21.113 6.040 8.156 1.00 93.38 104 SER A O 1
ATOM 806 N N . LEU A 1 105 ? -19.831 4.214 8.371 1.00 91.75 105 LEU A N 1
ATOM 807 C CA . LEU A 1 105 ? -19.297 4.565 9.686 1.00 91.75 105 LEU A CA 1
ATOM 808 C C . LEU A 1 105 ? -18.410 5.822 9.643 1.00 91.75 105 LEU A C 1
ATOM 810 O O . LEU A 1 105 ? -18.501 6.691 10.513 1.00 91.75 105 LEU A O 1
ATOM 814 N N . TYR A 1 106 ? -17.581 5.962 8.610 1.00 93.81 106 TYR A N 1
ATOM 815 C CA . TYR A 1 106 ? -16.753 7.151 8.409 1.00 93.81 106 TYR A CA 1
ATOM 816 C C . TYR A 1 106 ? -17.614 8.386 8.112 1.00 93.81 106 TYR A C 1
ATOM 818 O O . TYR A 1 106 ? -17.373 9.446 8.690 1.00 93.81 106 TYR A O 1
ATOM 826 N N . LYS A 1 107 ? -18.683 8.257 7.313 1.00 92.88 107 LYS A N 1
ATOM 827 C CA . LYS A 1 107 ? -19.643 9.352 7.076 1.00 92.88 107 LYS A CA 1
ATOM 828 C C . LYS A 1 107 ? -20.365 9.786 8.351 1.00 92.88 107 LYS A C 1
ATOM 830 O O . LYS A 1 107 ? -20.511 10.983 8.585 1.00 92.88 107 LYS A O 1
ATOM 835 N N . GLN A 1 108 ? -20.748 8.843 9.216 1.00 89.50 108 GLN A N 1
ATOM 836 C CA . GLN A 1 108 ? -21.285 9.158 10.552 1.00 89.50 108 GLN A CA 1
ATOM 837 C C . GLN A 1 108 ? -20.275 9.925 11.418 1.00 89.50 108 GLN A C 1
ATOM 839 O O . GLN A 1 108 ? -20.662 10.737 12.252 1.00 89.50 108 GLN A O 1
ATOM 844 N N . SER A 1 109 ? -18.983 9.716 11.166 1.00 87.19 109 SER A N 1
ATOM 845 C CA . SER A 1 109 ? -17.867 10.429 11.800 1.00 87.19 109 SER A CA 1
ATOM 846 C C . SER A 1 109 ? -17.468 11.708 11.058 1.00 87.19 109 SER A C 1
ATOM 848 O O . SER A 1 109 ? -16.388 12.240 11.303 1.00 87.19 109 SER A O 1
ATOM 850 N N . GLN A 1 110 ? -18.326 12.1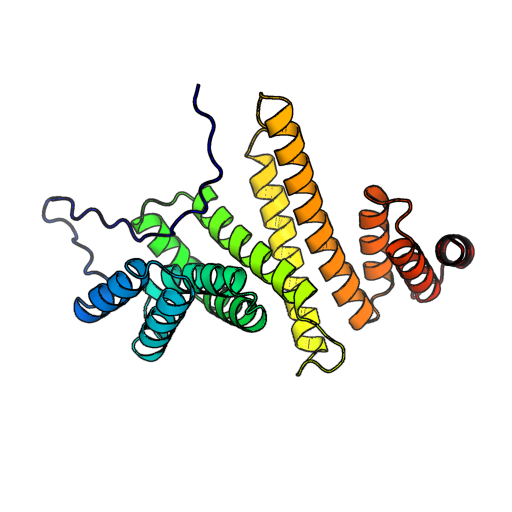93 10.152 1.00 90.81 110 GLN A N 1
ATOM 851 C CA . GLN A 1 110 ? -18.171 13.428 9.374 1.00 90.81 110 GLN A CA 1
ATOM 852 C C . GLN A 1 110 ? -17.050 13.412 8.323 1.00 90.81 110 GLN A C 1
ATOM 854 O O . GLN A 1 110 ? -16.595 14.469 7.887 1.00 90.81 110 GLN A O 1
ATOM 859 N N . TYR A 1 111 ? -16.625 12.230 7.871 1.00 92.12 111 TYR A N 1
ATOM 860 C CA . TYR A 1 111 ? -15.712 12.114 6.735 1.00 92.12 111 TYR A CA 1
ATOM 861 C C . TYR A 1 111 ? -16.494 12.292 5.431 1.00 92.12 111 TYR A C 1
ATOM 863 O O . TYR A 1 111 ? -17.559 11.699 5.245 1.00 92.12 111 TYR A O 1
ATOM 871 N N . ASN A 1 112 ? -15.948 13.077 4.506 1.00 93.25 112 ASN A N 1
ATOM 872 C CA . ASN A 1 112 ? -16.404 13.114 3.117 1.00 93.25 112 ASN A CA 1
ATOM 873 C C . ASN A 1 112 ? -15.733 12.014 2.273 1.00 93.25 112 ASN A C 1
ATOM 875 O O . ASN A 1 112 ? -14.781 11.376 2.718 1.00 93.25 112 ASN A O 1
ATOM 879 N N . ASP A 1 113 ? -16.205 11.816 1.040 1.00 93.31 113 ASP A N 1
ATOM 880 C CA . ASP A 1 113 ? -15.713 10.747 0.158 1.00 93.31 113 ASP A CA 1
ATOM 881 C C . ASP A 1 113 ? -14.196 10.838 -0.095 1.00 93.31 113 ASP A C 1
ATOM 883 O O . ASP A 1 113 ? -13.497 9.834 0.014 1.00 93.31 113 ASP A O 1
ATOM 887 N N . THR A 1 114 ? -13.648 12.041 -0.302 1.00 92.94 114 THR A N 1
ATOM 888 C CA . THR A 1 114 ? -12.199 12.249 -0.477 1.00 92.94 114 THR A CA 1
ATOM 889 C C . THR A 1 114 ? -11.397 11.855 0.768 1.00 92.94 114 THR A C 1
ATOM 891 O O . THR A 1 114 ? -10.310 11.295 0.649 1.00 92.94 114 THR A O 1
ATOM 894 N N . GLN A 1 115 ? -11.901 12.127 1.976 1.00 93.38 115 GLN A N 1
ATOM 895 C CA . GLN A 1 115 ? -11.244 11.720 3.225 1.00 93.38 115 GLN A CA 1
ATOM 896 C C . GLN A 1 115 ? -11.313 10.204 3.438 1.00 93.38 115 GLN A C 1
ATOM 898 O O . GLN A 1 115 ? -10.368 9.613 3.965 1.00 93.38 115 GLN A O 1
ATOM 903 N N . ILE A 1 116 ? -12.414 9.572 3.027 1.00 95.38 116 ILE A N 1
ATOM 904 C CA . ILE A 1 116 ? -12.569 8.115 3.075 1.00 95.38 116 ILE A CA 1
ATOM 905 C C . ILE A 1 116 ? -11.555 7.476 2.126 1.00 95.38 116 ILE A C 1
ATOM 907 O O . ILE A 1 116 ? -10.730 6.681 2.572 1.00 95.38 116 ILE A O 1
ATOM 911 N N . ASP A 1 117 ? -11.537 7.887 0.859 1.00 95.69 117 ASP A N 1
ATOM 912 C CA . ASP A 1 117 ? -10.577 7.393 -0.132 1.00 95.69 117 ASP A CA 1
ATOM 913 C C . ASP A 1 117 ? -9.129 7.682 0.282 1.00 95.69 117 ASP A C 1
ATOM 915 O O . ASP A 1 117 ? -8.270 6.811 0.164 1.00 95.69 117 ASP A O 1
ATOM 919 N N . GLY A 1 118 ? -8.859 8.851 0.871 1.00 95.38 118 GLY A N 1
ATOM 920 C CA . GLY A 1 118 ? -7.556 9.183 1.449 1.00 95.38 118 GLY A CA 1
ATOM 921 C C . GLY A 1 118 ? -7.132 8.241 2.583 1.00 95.38 118 GLY A C 1
ATOM 922 O O . GLY A 1 118 ? -5.951 7.917 2.704 1.00 95.38 118 GLY A O 1
ATOM 923 N N . SER A 1 119 ? -8.082 7.746 3.381 1.00 95.69 119 SER A N 1
ATOM 924 C CA . SER A 1 119 ? -7.806 6.775 4.447 1.00 95.69 119 SER A CA 1
ATOM 925 C C . SER A 1 119 ? -7.444 5.404 3.870 1.00 95.69 119 SER A C 1
ATOM 927 O O . SER A 1 119 ? -6.449 4.810 4.281 1.00 95.69 119 SER A O 1
ATOM 929 N N . TYR A 1 120 ? -8.192 4.928 2.866 1.00 97.94 120 TYR A N 1
ATOM 930 C CA . TYR A 1 120 ? -7.848 3.701 2.133 1.00 97.94 120 TYR A CA 1
ATOM 931 C C . TYR A 1 120 ? -6.489 3.826 1.439 1.00 97.94 120 TYR A C 1
ATOM 933 O O . TYR A 1 120 ? -5.652 2.930 1.544 1.00 97.94 120 TYR A O 1
ATOM 941 N N . TYR A 1 121 ? -6.242 4.961 0.790 1.00 98.12 121 TYR A N 1
ATOM 942 C CA . TYR A 1 121 ? -4.984 5.249 0.119 1.00 98.12 121 TYR A CA 1
ATOM 943 C C . TYR A 1 121 ? -3.794 5.196 1.084 1.00 98.12 121 TYR A C 1
ATOM 945 O O . TYR A 1 121 ? -2.822 4.487 0.827 1.00 98.12 121 TYR A O 1
ATOM 953 N N . GLN A 1 122 ? -3.889 5.857 2.242 1.00 97.19 122 GLN A N 1
ATOM 954 C CA . GLN A 1 122 ? -2.828 5.842 3.250 1.00 97.19 122 GLN A CA 1
ATOM 955 C C . GLN A 1 122 ? -2.517 4.420 3.746 1.00 97.19 122 GLN A C 1
ATOM 957 O O . GLN A 1 122 ? -1.352 4.079 3.959 1.00 97.19 122 GLN A O 1
ATOM 962 N N . MET A 1 123 ? -3.535 3.570 3.897 1.00 98.44 123 MET A N 1
ATOM 963 C CA . MET A 1 123 ? -3.342 2.168 4.276 1.00 98.44 123 MET A CA 1
ATOM 964 C C . MET A 1 123 ? -2.575 1.386 3.206 1.00 98.44 123 MET A C 1
ATOM 966 O O . MET A 1 123 ? -1.642 0.649 3.527 1.00 98.44 123 MET A O 1
ATOM 970 N N . LEU A 1 124 ? -2.901 1.593 1.931 1.00 98.69 124 LEU A N 1
ATOM 971 C CA . LEU A 1 124 ? -2.208 0.951 0.812 1.00 98.69 124 LEU A CA 1
ATOM 972 C C . LEU A 1 124 ? -0.765 1.457 0.644 1.00 98.69 124 LEU A C 1
ATOM 974 O O . LEU A 1 124 ? 0.131 0.673 0.323 1.00 98.69 124 LEU A O 1
ATOM 978 N N . VAL A 1 125 ? -0.510 2.735 0.937 1.00 98.31 125 VAL A N 1
ATOM 979 C CA . VAL A 1 125 ? 0.846 3.302 1.016 1.00 98.31 125 VAL A CA 1
ATOM 980 C C . VAL A 1 125 ? 1.663 2.588 2.099 1.00 98.31 125 VAL A C 1
ATOM 982 O O . VAL A 1 125 ? 2.760 2.096 1.825 1.00 98.31 125 VAL A O 1
ATOM 985 N N . LEU A 1 126 ? 1.126 2.475 3.321 1.00 98.44 126 LEU A N 1
ATOM 986 C CA . LEU A 1 126 ? 1.800 1.786 4.431 1.00 98.44 126 LEU A CA 1
ATOM 987 C C . LEU A 1 126 ? 2.067 0.309 4.119 1.00 98.44 126 LEU A C 1
ATOM 989 O O . LEU A 1 126 ? 3.153 -0.192 4.433 1.00 98.44 126 LEU A O 1
ATOM 993 N N . TYR A 1 127 ? 1.111 -0.370 3.477 1.00 98.69 127 TYR A N 1
ATOM 994 C CA . TYR A 1 127 ? 1.284 -1.742 3.000 1.00 98.69 127 TYR A CA 1
ATOM 995 C C . TYR A 1 127 ? 2.446 -1.830 2.011 1.00 98.69 127 TYR A C 1
ATOM 997 O O . TYR A 1 127 ? 3.348 -2.640 2.204 1.00 98.69 127 TYR A O 1
ATOM 1005 N N . THR A 1 128 ? 2.454 -0.978 0.982 1.00 98.62 128 THR A N 1
ATOM 1006 C CA . THR A 1 128 ? 3.469 -0.976 -0.084 1.00 98.62 128 THR A CA 1
ATOM 1007 C C . THR A 1 128 ? 4.872 -0.810 0.493 1.00 98.62 128 THR A C 1
ATOM 1009 O O . THR A 1 128 ? 5.754 -1.632 0.234 1.00 98.62 128 THR A O 1
ATOM 1012 N N . PHE A 1 129 ? 5.083 0.202 1.339 1.00 97.81 129 PHE A N 1
ATOM 1013 C CA . PHE A 1 129 ? 6.385 0.424 1.969 1.00 97.81 129 PHE A CA 1
ATOM 1014 C C . PHE A 1 129 ? 6.789 -0.728 2.894 1.00 97.81 129 PHE A C 1
ATOM 1016 O O . PHE A 1 129 ? 7.936 -1.174 2.851 1.00 97.81 129 PHE A O 1
ATOM 1023 N N . SER A 1 130 ? 5.854 -1.254 3.688 1.00 98.06 130 SER A N 1
ATOM 1024 C CA . SER A 1 130 ? 6.137 -2.364 4.604 1.00 98.06 130 SER A CA 1
ATOM 1025 C C . SER A 1 130 ? 6.458 -3.657 3.862 1.00 98.06 130 SER A C 1
ATOM 1027 O O . SER A 1 130 ? 7.374 -4.377 4.259 1.00 98.06 130 SER A O 1
ATOM 1029 N N . PHE A 1 131 ? 5.770 -3.936 2.755 1.00 98.00 131 PHE A N 1
ATOM 1030 C CA . PHE A 1 131 ? 6.082 -5.053 1.870 1.00 98.00 131 PHE A CA 1
ATOM 1031 C C . PHE A 1 131 ? 7.498 -4.920 1.303 1.00 98.00 131 PHE A C 1
ATOM 1033 O O . PHE A 1 131 ? 8.307 -5.830 1.478 1.00 98.00 131 PHE A O 1
ATOM 1040 N N . LEU A 1 132 ? 7.839 -3.767 0.718 1.00 96.19 132 LEU A N 1
ATOM 1041 C CA . LEU A 1 132 ? 9.177 -3.519 0.168 1.00 96.19 132 LEU A CA 1
ATOM 1042 C C . LEU A 1 132 ? 10.286 -3.655 1.227 1.00 96.19 132 LEU A C 1
ATOM 1044 O O . LEU A 1 132 ? 11.389 -4.098 0.911 1.00 96.19 132 LEU A O 1
ATOM 1048 N N . GLN A 1 133 ? 10.004 -3.299 2.482 1.00 95.62 133 GLN A N 1
ATOM 1049 C CA . GLN A 1 133 ? 10.971 -3.371 3.581 1.00 95.62 133 GLN A CA 1
ATOM 1050 C C . GLN A 1 133 ? 11.106 -4.773 4.185 1.00 95.62 133 GLN A C 1
ATOM 1052 O O . GLN A 1 133 ? 12.200 -5.134 4.630 1.00 95.62 133 GLN A O 1
ATOM 1057 N N . SER A 1 134 ? 10.053 -5.593 4.168 1.00 94.19 134 SER A N 1
ATOM 1058 C CA . SER A 1 134 ? 10.016 -6.880 4.884 1.00 94.19 134 SER A CA 1
ATOM 1059 C C . SER A 1 134 ? 10.036 -8.126 4.010 1.00 94.19 134 SER A C 1
ATOM 1061 O O . SER A 1 134 ? 10.460 -9.176 4.491 1.00 94.19 134 SER A O 1
ATOM 1063 N N . PHE A 1 135 ? 9.637 -8.036 2.741 1.00 94.56 135 PHE A N 1
ATOM 1064 C CA . PHE A 1 135 ? 9.633 -9.193 1.853 1.00 94.56 135 PHE A CA 1
ATOM 1065 C C . PHE A 1 135 ? 11.052 -9.740 1.664 1.00 94.56 135 PHE A C 1
ATOM 1067 O O . PHE A 1 135 ? 11.988 -8.986 1.385 1.00 94.56 135 PHE A O 1
ATOM 1074 N N . ARG A 1 136 ? 11.227 -11.058 1.784 1.00 90.69 136 ARG A N 1
ATOM 1075 C CA . ARG A 1 136 ? 12.494 -11.752 1.518 1.00 90.69 136 ARG A CA 1
ATOM 1076 C C . ARG A 1 136 ? 12.222 -13.067 0.788 1.00 90.69 136 ARG A C 1
ATOM 1078 O O . ARG A 1 136 ? 11.162 -13.672 0.934 1.00 90.69 136 ARG A O 1
ATOM 1085 N N . ASN A 1 137 ? 13.207 -13.554 0.034 1.00 80.06 137 ASN A N 1
ATOM 1086 C CA . ASN A 1 137 ? 13.151 -14.921 -0.485 1.00 80.06 137 ASN A CA 1
ATOM 1087 C C . ASN A 1 137 ? 13.161 -15.893 0.708 1.00 80.06 137 ASN A C 1
ATOM 1089 O O . ASN A 1 137 ? 14.110 -15.891 1.487 1.00 80.06 137 ASN A O 1
ATOM 1093 N N . GLY A 1 138 ? 12.084 -16.667 0.869 1.00 84.62 138 GLY A N 1
ATOM 1094 C CA . GLY A 1 138 ? 11.850 -17.528 2.036 1.00 84.62 138 GLY A CA 1
ATOM 1095 C C . GLY A 1 138 ? 10.716 -17.066 2.960 1.00 84.62 138 GLY A C 1
ATOM 1096 O O . GLY A 1 138 ? 10.375 -17.794 3.888 1.00 84.62 138 GLY A O 1
ATOM 1097 N N . THR A 1 139 ? 10.094 -15.904 2.711 1.00 86.38 139 THR A N 1
ATOM 1098 C CA . THR A 1 139 ? 8.834 -15.540 3.379 1.00 86.38 139 THR A CA 1
ATOM 1099 C C . THR A 1 139 ? 7.783 -16.643 3.148 1.00 86.38 139 THR A C 1
ATOM 1101 O O . THR A 1 139 ? 7.642 -17.100 2.008 1.00 86.38 139 THR A O 1
ATOM 1104 N N . PRO A 1 140 ? 7.046 -17.090 4.185 1.00 87.56 140 PRO A N 1
ATOM 1105 C CA . PRO A 1 140 ? 5.947 -18.036 4.013 1.00 87.56 140 PRO A CA 1
ATOM 1106 C C . PRO A 1 140 ? 4.955 -17.542 2.963 1.00 87.56 140 PRO A C 1
ATOM 1108 O O . PRO A 1 140 ? 4.622 -16.359 2.938 1.00 87.56 140 PRO A O 1
ATOM 1111 N N . GLU A 1 141 ? 4.521 -18.441 2.079 1.00 90.31 141 GLU A N 1
ATOM 1112 C CA . GLU A 1 141 ? 3.590 -18.117 0.989 1.00 90.31 141 GLU A CA 1
ATOM 1113 C C . GLU A 1 141 ? 4.043 -16.909 0.139 1.00 90.31 141 GLU A C 1
ATOM 1115 O O . GLU A 1 141 ? 3.227 -16.099 -0.297 1.00 90.31 141 GLU A O 1
ATOM 1120 N N . ALA A 1 142 ? 5.355 -16.776 -0.108 1.00 91.44 142 ALA A N 1
ATOM 1121 C CA . ALA A 1 142 ? 5.953 -15.627 -0.795 1.00 91.44 142 ALA A CA 1
ATOM 1122 C C . ALA A 1 142 ? 5.229 -15.218 -2.091 1.00 91.44 142 ALA A C 1
ATOM 1124 O O . ALA A 1 142 ? 5.053 -14.027 -2.335 1.00 91.44 142 ALA A O 1
ATOM 1125 N N . ASP A 1 143 ? 4.790 -16.178 -2.909 1.00 91.19 143 ASP A N 1
ATOM 1126 C CA . ASP A 1 143 ? 4.063 -15.880 -4.150 1.00 91.19 143 ASP A CA 1
ATOM 1127 C C . ASP A 1 143 ? 2.656 -15.332 -3.902 1.00 91.19 143 ASP A C 1
ATOM 1129 O O . ASP A 1 143 ? 2.229 -14.413 -4.599 1.00 91.19 143 ASP A O 1
ATOM 1133 N N . VAL A 1 144 ? 1.958 -15.830 -2.877 1.00 93.44 144 VAL A N 1
ATOM 1134 C CA . VAL A 1 144 ? 0.649 -15.303 -2.465 1.00 93.44 144 VAL A CA 1
ATOM 1135 C C . VAL A 1 144 ? 0.810 -13.884 -1.931 1.00 93.44 144 VAL A C 1
ATOM 1137 O O . VAL A 1 144 ? 0.066 -12.986 -2.326 1.00 93.44 144 VAL A O 1
ATOM 1140 N N . LEU A 1 145 ? 1.814 -13.653 -1.080 1.00 94.38 145 LEU A N 1
ATOM 1141 C CA . LEU A 1 145 ? 2.095 -12.328 -0.533 1.00 94.38 145 LEU A CA 1
ATOM 1142 C C . LEU A 1 145 ? 2.485 -11.331 -1.633 1.00 94.38 145 LEU A C 1
ATOM 1144 O O . LEU A 1 145 ? 1.998 -10.202 -1.630 1.00 94.38 145 LEU A O 1
ATOM 1148 N N . ALA A 1 146 ? 3.325 -11.740 -2.589 1.00 95.50 146 ALA A N 1
ATOM 1149 C CA . ALA A 1 146 ? 3.718 -10.907 -3.723 1.00 95.50 146 ALA A CA 1
ATOM 1150 C C . ALA A 1 146 ? 2.532 -10.592 -4.647 1.00 95.50 146 ALA A C 1
ATOM 1152 O O . ALA A 1 146 ? 2.377 -9.450 -5.077 1.00 95.50 146 ALA A O 1
ATOM 1153 N N . ALA A 1 147 ? 1.671 -11.578 -4.922 1.00 95.44 147 ALA A N 1
ATOM 1154 C CA . ALA A 1 147 ? 0.457 -11.374 -5.707 1.00 95.44 147 ALA A CA 1
ATOM 1155 C C . ALA A 1 147 ? -0.490 -10.376 -5.027 1.00 95.44 147 ALA A C 1
ATOM 1157 O O . ALA A 1 147 ? -0.911 -9.411 -5.663 1.00 95.44 147 ALA A O 1
ATOM 1158 N N . ARG A 1 148 ? -0.743 -10.549 -3.724 1.00 97.12 148 ARG A N 1
ATOM 1159 C CA . ARG A 1 148 ? -1.551 -9.615 -2.931 1.00 97.12 148 ARG A CA 1
ATOM 1160 C C . ARG A 1 148 ? -0.938 -8.219 -2.920 1.00 97.12 148 ARG A C 1
ATOM 1162 O O . ARG A 1 148 ? -1.650 -7.238 -3.093 1.00 97.12 148 ARG A O 1
ATOM 1169 N N . ALA A 1 149 ? 0.379 -8.111 -2.751 1.00 98.00 149 ALA A N 1
ATOM 1170 C CA . ALA A 1 149 ? 1.064 -6.824 -2.771 1.00 98.00 149 ALA A CA 1
ATOM 1171 C C . ALA A 1 149 ? 0.896 -6.098 -4.112 1.00 98.00 149 ALA A C 1
ATOM 1173 O O . ALA A 1 149 ? 0.644 -4.897 -4.110 1.00 98.00 149 ALA A O 1
ATOM 1174 N N . ALA A 1 150 ? 0.960 -6.816 -5.237 1.00 98.31 150 ALA A N 1
ATOM 1175 C CA . ALA A 1 150 ? 0.691 -6.244 -6.554 1.00 98.31 150 ALA A CA 1
ATOM 1176 C C . ALA A 1 150 ? -0.764 -5.762 -6.693 1.00 98.31 150 ALA A C 1
ATOM 1178 O O . ALA A 1 150 ? -0.993 -4.655 -7.168 1.00 98.31 150 ALA A O 1
ATOM 1179 N N . GLU A 1 151 ? -1.746 -6.529 -6.209 1.00 98.12 151 GLU A N 1
ATOM 1180 C CA . GLU A 1 151 ? -3.154 -6.097 -6.187 1.00 98.12 151 GLU A CA 1
ATOM 1181 C C . GLU A 1 151 ? -3.352 -4.826 -5.345 1.00 98.12 151 GLU A C 1
ATOM 1183 O O . GLU A 1 151 ? -4.046 -3.899 -5.763 1.00 98.12 151 GLU A O 1
ATOM 1188 N N . ARG A 1 152 ? -2.706 -4.744 -4.174 1.00 98.38 152 ARG A N 1
ATOM 1189 C CA . ARG A 1 152 ? -2.752 -3.546 -3.322 1.00 98.38 152 ARG A CA 1
ATOM 1190 C C . ARG A 1 152 ? -2.047 -2.354 -3.961 1.00 98.38 152 ARG A C 1
ATOM 1192 O O . ARG A 1 152 ? -2.564 -1.246 -3.870 1.00 98.38 152 ARG A O 1
ATOM 1199 N N . ALA A 1 153 ? -0.915 -2.564 -4.628 1.00 98.69 153 ALA A N 1
ATOM 1200 C CA . ALA A 1 153 ? -0.207 -1.511 -5.351 1.00 98.69 153 ALA A CA 1
ATOM 1201 C C . ALA A 1 153 ? -1.036 -0.964 -6.524 1.00 98.69 153 ALA A C 1
ATOM 1203 O O . ALA A 1 153 ? -1.076 0.247 -6.718 1.00 98.69 153 ALA A O 1
ATOM 1204 N N . GLN A 1 154 ? -1.762 -1.826 -7.244 1.00 98.62 154 GLN A N 1
ATOM 1205 C CA . GLN A 1 154 ? -2.688 -1.405 -8.299 1.00 98.62 154 GLN A CA 1
ATOM 1206 C C . GLN A 1 154 ? -3.817 -0.525 -7.736 1.00 98.62 154 GLN A C 1
ATOM 1208 O O . GLN A 1 154 ? -4.046 0.578 -8.227 1.00 98.62 154 GLN A O 1
ATOM 1213 N N . GLN A 1 155 ? -4.461 -0.963 -6.647 1.00 98.31 155 GLN A N 1
ATOM 1214 C CA . GLN A 1 155 ? -5.482 -0.169 -5.946 1.00 98.31 155 GLN A CA 1
ATOM 1215 C C . GLN A 1 155 ? -4.923 1.176 -5.455 1.00 98.31 155 GLN A C 1
ATOM 1217 O O . GLN A 1 155 ? -5.606 2.200 -5.498 1.00 98.31 155 GLN A O 1
ATOM 1222 N N . ALA A 1 156 ? -3.673 1.183 -4.985 1.00 98.44 156 ALA A N 1
ATOM 1223 C CA . ALA A 1 156 ? -3.005 2.391 -4.524 1.00 98.44 156 ALA A CA 1
ATOM 1224 C C . ALA A 1 156 ? -2.750 3.365 -5.676 1.00 98.44 156 ALA A C 1
ATOM 1226 O O . ALA A 1 156 ? -2.961 4.559 -5.501 1.00 98.44 156 ALA A O 1
ATOM 1227 N N . LEU A 1 157 ? -2.340 2.864 -6.845 1.00 98.12 157 LEU A N 1
ATOM 1228 C CA . LEU A 1 157 ? -2.089 3.670 -8.036 1.00 98.12 157 LEU A CA 1
ATOM 1229 C C . LEU A 1 157 ? -3.377 4.321 -8.564 1.00 98.12 157 LEU A C 1
ATOM 1231 O O . LEU A 1 157 ? -3.373 5.505 -8.896 1.00 98.12 157 LEU A O 1
ATOM 1235 N N . GLU A 1 158 ? -4.489 3.586 -8.567 1.00 97.81 158 GLU A N 1
ATOM 1236 C CA . GLU A 1 158 ? -5.810 4.113 -8.937 1.00 97.81 158 GLU A CA 1
ATOM 1237 C C . GLU A 1 158 ? -6.246 5.246 -7.998 1.00 97.81 158 GLU A C 1
ATOM 1239 O O . GLU A 1 158 ? -6.584 6.345 -8.448 1.00 97.81 158 GLU A O 1
ATOM 1244 N N . LEU A 1 159 ? -6.167 5.021 -6.680 1.00 97.38 159 LEU A N 1
ATOM 1245 C CA . LEU A 1 159 ? -6.487 6.050 -5.688 1.00 97.38 159 LEU A CA 1
ATOM 1246 C C . LEU A 1 159 ? -5.503 7.224 -5.731 1.00 97.38 159 LEU A C 1
ATOM 1248 O O . LEU A 1 159 ? -5.922 8.366 -5.563 1.00 97.38 159 LEU A O 1
ATOM 1252 N N . HIS A 1 160 ? -4.220 6.978 -5.991 1.00 96.75 160 HIS A N 1
ATOM 1253 C CA . HIS A 1 160 ? -3.211 8.018 -6.171 1.00 96.75 160 HIS A CA 1
ATOM 1254 C C . HIS A 1 160 ? -3.596 8.948 -7.325 1.00 96.75 160 HIS A C 1
ATOM 1256 O O . HIS A 1 160 ? -3.713 10.158 -7.129 1.00 96.75 160 HIS A O 1
ATOM 1262 N N . GLN A 1 161 ? -3.871 8.396 -8.509 1.00 95.12 161 GLN A N 1
ATOM 1263 C CA . GLN A 1 161 ? -4.286 9.176 -9.677 1.00 95.12 161 GLN A CA 1
ATOM 1264 C C . GLN A 1 161 ? -5.570 9.966 -9.395 1.00 95.12 161 GLN A C 1
ATOM 1266 O O . GLN A 1 161 ? -5.629 11.170 -9.659 1.00 95.12 161 GLN A O 1
ATOM 1271 N N . GLN A 1 162 ? -6.572 9.320 -8.790 1.00 94.94 162 GLN A N 1
ATOM 1272 C CA . GLN A 1 162 ? -7.832 9.964 -8.432 1.00 94.94 162 GLN A CA 1
ATOM 1273 C C . GLN A 1 162 ? -7.622 11.124 -7.446 1.00 94.94 162 GLN A C 1
ATOM 1275 O O . GLN A 1 162 ? -8.085 12.236 -7.703 1.00 94.94 162 GLN A O 1
ATOM 1280 N N . LEU A 1 163 ? -6.924 10.898 -6.332 1.00 93.81 163 LEU A N 1
ATOM 1281 C CA . LEU A 1 163 ? -6.759 11.889 -5.265 1.00 93.81 163 LEU A CA 1
ATOM 1282 C C . LEU A 1 163 ? -5.883 13.067 -5.709 1.00 93.81 163 LEU A C 1
ATOM 1284 O O . LEU A 1 163 ? -6.255 14.221 -5.496 1.00 93.81 163 LEU A O 1
ATOM 1288 N N . TYR A 1 164 ? -4.758 12.806 -6.378 1.00 91.69 164 TYR A N 1
ATOM 1289 C CA . TYR A 1 164 ? -3.862 13.868 -6.847 1.00 91.69 164 TYR A CA 1
ATOM 1290 C C . TYR A 1 164 ? -4.432 14.669 -8.025 1.00 91.69 164 TYR A C 1
ATOM 1292 O O . TYR A 1 164 ? -3.999 15.798 -8.240 1.00 91.69 164 TYR A O 1
ATOM 1300 N N . SER A 1 165 ? -5.429 14.152 -8.756 1.00 90.56 165 SER A N 1
ATOM 1301 C CA . SER A 1 165 ? -6.166 14.951 -9.751 1.00 90.56 165 SER A CA 1
ATOM 1302 C C . SER A 1 165 ? -7.064 16.027 -9.118 1.00 90.56 165 SER A C 1
ATOM 1304 O O . SER A 1 165 ? -7.368 17.033 -9.755 1.00 90.56 165 SER A O 1
ATOM 1306 N N . GLN A 1 166 ? -7.464 15.837 -7.855 1.00 88.12 166 GLN A N 1
ATOM 1307 C CA . GLN A 1 166 ? -8.379 16.727 -7.129 1.00 88.12 166 GLN A CA 1
ATOM 1308 C C . GLN A 1 166 ? -7.650 17.737 -6.234 1.00 88.12 166 GLN A C 1
ATOM 1310 O O . GLN A 1 166 ? -8.242 18.730 -5.804 1.00 88.12 166 GLN A O 1
ATOM 1315 N N . VAL A 1 167 ? -6.375 17.489 -5.921 1.00 85.75 167 VAL A N 1
ATOM 1316 C CA . VAL A 1 167 ? -5.575 18.323 -5.019 1.00 85.75 167 VAL A CA 1
ATOM 1317 C C . VAL A 1 167 ? -4.570 19.135 -5.837 1.00 85.75 167 VAL A C 1
ATOM 1319 O O . VAL A 1 167 ? -3.594 18.568 -6.327 1.00 85.75 167 VAL A O 1
ATOM 1322 N N . PRO A 1 168 ? -4.757 20.461 -5.982 1.00 87.56 168 PRO A N 1
ATOM 1323 C CA . PRO A 1 168 ? -3.785 21.282 -6.687 1.00 87.56 168 PRO A CA 1
ATOM 1324 C C . PRO A 1 168 ? -2.465 21.349 -5.899 1.00 87.56 168 PRO A C 1
ATOM 1326 O O . PRO A 1 168 ? -2.497 21.429 -4.663 1.00 87.56 168 PRO A O 1
ATOM 1329 N N . PRO A 1 169 ? -1.307 21.385 -6.583 1.00 90.06 169 PRO A N 1
ATOM 1330 C CA . PRO A 1 169 ? -0.025 21.567 -5.919 1.00 90.06 169 PRO A CA 1
ATOM 1331 C C . PRO A 1 169 ? 0.017 22.890 -5.132 1.00 90.06 169 PRO A C 1
ATOM 1333 O O . PRO A 1 169 ? -0.570 23.887 -5.574 1.00 90.06 169 PRO A O 1
ATOM 1336 N N . PRO A 1 170 ? 0.739 22.954 -3.997 1.00 93.00 170 PRO A N 1
ATOM 1337 C CA . PRO A 1 170 ? 0.915 24.191 -3.243 1.00 93.00 170 PRO A CA 1
ATOM 1338 C C . PRO A 1 170 ? 1.421 25.364 -4.102 1.00 93.00 170 PRO A C 1
ATOM 1340 O O . PRO A 1 170 ? 2.188 25.200 -5.056 1.00 93.00 170 PRO A O 1
ATOM 1343 N N . ALA A 1 171 ? 0.995 26.583 -3.766 1.00 95.12 171 ALA A N 1
ATOM 1344 C CA . ALA A 1 171 ? 1.474 27.795 -4.437 1.00 95.12 171 ALA A CA 1
ATOM 1345 C C . ALA A 1 171 ? 2.943 28.094 -4.101 1.00 95.12 171 ALA A C 1
ATOM 1347 O O . ALA A 1 171 ? 3.695 28.532 -4.967 1.00 95.12 171 ALA A O 1
ATOM 1348 N N . ASP A 1 172 ? 3.340 27.829 -2.854 1.00 97.25 172 ASP A N 1
ATOM 1349 C CA . ASP A 1 172 ? 4.712 27.998 -2.387 1.00 97.25 172 ASP A CA 1
ATOM 1350 C C . ASP A 1 172 ? 5.672 27.043 -3.131 1.00 97.25 172 ASP A C 1
ATOM 1352 O O . ASP A 1 172 ? 5.413 25.835 -3.152 1.00 97.25 172 ASP A O 1
ATOM 1356 N N . PRO A 1 173 ? 6.775 27.537 -3.730 1.00 96.62 173 PRO A N 1
ATOM 1357 C CA . PRO A 1 173 ? 7.676 26.707 -4.530 1.00 96.62 173 PRO A CA 1
ATOM 1358 C C . PRO A 1 173 ? 8.321 25.544 -3.768 1.00 96.62 173 PRO A C 1
ATOM 1360 O O . PRO A 1 173 ? 8.455 24.455 -4.326 1.00 96.62 173 PRO A O 1
ATOM 1363 N N . ALA A 1 174 ? 8.707 25.743 -2.503 1.00 95.62 174 ALA A N 1
ATOM 1364 C CA . ALA A 1 174 ? 9.348 24.695 -1.712 1.00 95.62 174 ALA A CA 1
ATOM 1365 C C . ALA A 1 174 ? 8.346 23.588 -1.352 1.00 95.62 174 ALA A C 1
ATOM 1367 O O . ALA A 1 174 ? 8.632 22.405 -1.539 1.00 95.62 174 ALA A O 1
ATOM 1368 N N . GLN A 1 175 ? 7.139 23.967 -0.923 1.00 95.00 175 GLN A N 1
ATOM 1369 C CA . GLN A 1 175 ? 6.055 23.018 -0.656 1.00 95.00 175 GLN A CA 1
ATOM 1370 C C . GLN A 1 175 ? 5.588 22.305 -1.927 1.00 95.00 175 GLN A C 1
ATOM 1372 O O . GLN A 1 175 ? 5.277 21.118 -1.878 1.00 95.00 175 GLN A O 1
ATOM 1377 N N . ARG A 1 176 ? 5.560 22.998 -3.073 1.00 94.88 176 ARG A N 1
ATOM 1378 C CA . ARG A 1 176 ? 5.252 22.387 -4.371 1.00 94.88 176 ARG A CA 1
ATOM 1379 C C . ARG A 1 176 ? 6.266 21.318 -4.735 1.00 94.88 176 ARG A C 1
ATOM 1381 O O . ARG A 1 176 ? 5.870 20.223 -5.110 1.00 94.88 176 ARG A O 1
ATOM 1388 N N . LYS A 1 177 ? 7.559 21.623 -4.602 1.00 94.88 177 LYS A N 1
ATOM 1389 C CA . LYS A 1 177 ? 8.625 20.656 -4.866 1.00 94.88 177 LYS A CA 1
ATOM 1390 C C . LYS A 1 177 ? 8.457 19.410 -3.993 1.00 94.88 177 LYS A C 1
ATOM 1392 O O . LYS A 1 177 ? 8.416 18.311 -4.527 1.00 94.88 177 LYS A O 1
ATOM 1397 N N . GLN A 1 178 ? 8.262 19.588 -2.685 1.00 93.62 178 GLN A N 1
ATOM 1398 C CA . GLN A 1 178 ? 8.039 18.472 -1.763 1.00 93.62 178 GLN A CA 1
ATOM 1399 C C . GLN A 1 178 ? 6.786 17.656 -2.122 1.00 93.62 178 GLN A C 1
ATOM 1401 O O . GLN A 1 178 ? 6.799 16.431 -2.029 1.00 93.62 178 GLN A O 1
ATOM 1406 N N . PHE A 1 179 ? 5.704 18.323 -2.526 1.00 93.44 179 PHE A N 1
ATOM 1407 C CA . PHE A 1 179 ? 4.466 17.670 -2.945 1.00 93.44 179 PHE A CA 1
ATOM 1408 C C . PHE A 1 179 ? 4.671 16.790 -4.184 1.00 93.44 179 PHE A C 1
ATOM 1410 O O . PHE A 1 179 ? 4.268 15.629 -4.171 1.00 93.44 179 PHE A O 1
ATOM 1417 N N . GLU A 1 180 ? 5.323 17.313 -5.226 1.00 93.06 180 GLU A N 1
ATOM 1418 C CA . GLU A 1 180 ? 5.606 16.551 -6.450 1.00 93.06 180 GLU A CA 1
ATOM 1419 C C . GLU A 1 180 ? 6.606 15.413 -6.197 1.00 93.06 180 GLU A C 1
ATOM 1421 O O . GLU A 1 180 ? 6.426 14.313 -6.713 1.00 93.06 180 GLU A O 1
ATOM 1426 N N . GLU A 1 181 ? 7.620 15.631 -5.353 1.00 92.38 181 GLU A N 1
ATOM 1427 C CA . GLU A 1 181 ? 8.570 14.583 -4.954 1.00 92.38 181 GLU A CA 1
ATOM 1428 C C . GLU A 1 181 ? 7.875 13.454 -4.188 1.00 92.38 181 GLU A C 1
ATOM 1430 O O . GLU A 1 181 ? 8.088 12.281 -4.490 1.00 92.38 181 GLU A O 1
ATOM 1435 N N . GLN A 1 182 ? 7.004 13.789 -3.231 1.00 91.94 182 GLN A N 1
ATOM 1436 C CA . GLN A 1 182 ? 6.232 12.799 -2.484 1.00 91.94 182 GLN A CA 1
ATOM 1437 C C . GLN A 1 182 ? 5.311 11.996 -3.407 1.00 91.94 182 GLN A C 1
ATOM 1439 O O . GLN A 1 182 ? 5.253 10.771 -3.299 1.00 91.94 182 GLN A O 1
ATOM 1444 N N . LYS A 1 183 ? 4.604 12.685 -4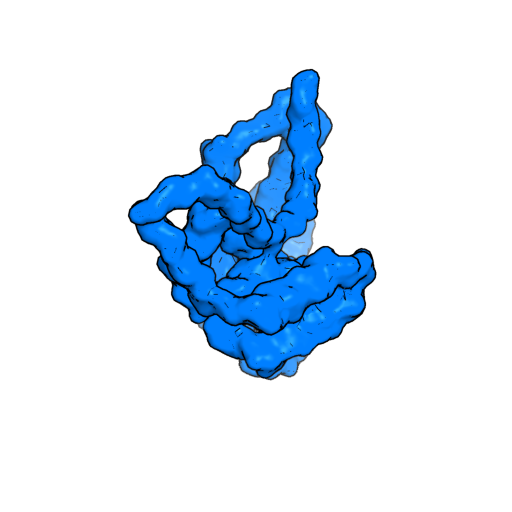.308 1.00 93.44 183 LYS A N 1
ATOM 1445 C CA . LYS A 1 183 ? 3.721 12.076 -5.305 1.00 93.44 183 LYS A CA 1
ATOM 1446 C C . LYS A 1 183 ? 4.494 11.080 -6.179 1.00 93.44 183 LYS A C 1
ATOM 1448 O O . LYS A 1 183 ? 4.156 9.900 -6.223 1.00 93.44 183 LYS A O 1
ATOM 1453 N N . ALA A 1 184 ? 5.598 11.524 -6.780 1.00 92.94 184 ALA A N 1
ATOM 1454 C CA . ALA A 1 184 ? 6.445 10.680 -7.620 1.00 92.94 184 ALA A CA 1
ATOM 1455 C C . ALA A 1 184 ? 7.046 9.493 -6.846 1.00 92.94 184 ALA A C 1
ATOM 1457 O O . ALA A 1 184 ? 7.096 8.377 -7.359 1.00 92.94 184 ALA A O 1
ATOM 1458 N N . GLN A 1 185 ? 7.468 9.699 -5.594 1.00 93.25 185 GLN A N 1
ATOM 1459 C CA . GLN A 1 185 ? 8.008 8.630 -4.752 1.00 93.25 185 GLN A CA 1
ATOM 1460 C C . GLN A 1 185 ? 6.960 7.550 -4.446 1.00 93.25 185 GLN A C 1
ATOM 1462 O O . GLN A 1 185 ? 7.281 6.359 -4.452 1.00 93.25 185 GLN A O 1
ATO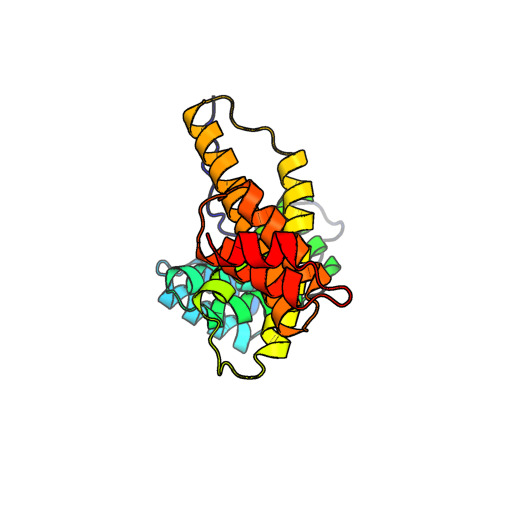M 1467 N N . GLN A 1 186 ? 5.719 7.951 -4.162 1.00 94.88 186 GLN A N 1
ATOM 1468 C CA . GLN A 1 186 ? 4.620 7.018 -3.915 1.00 94.88 186 GLN A CA 1
ATOM 1469 C C . GLN A 1 186 ? 4.299 6.217 -5.180 1.00 94.88 186 GLN A C 1
ATOM 1471 O O . GLN A 1 186 ? 4.319 4.987 -5.133 1.00 94.88 186 GLN A O 1
ATOM 1476 N N . GLU A 1 187 ? 4.118 6.892 -6.314 1.00 96.00 187 GLU A N 1
ATOM 1477 C CA . GLU A 1 187 ? 3.875 6.257 -7.614 1.00 96.00 187 GLU A CA 1
ATOM 1478 C C . GLU A 1 187 ? 4.975 5.251 -7.983 1.00 96.00 187 GLU A C 1
ATOM 1480 O O . GLU A 1 187 ? 4.688 4.081 -8.254 1.00 96.00 187 GLU A O 1
ATOM 1485 N N . ALA A 1 188 ? 6.246 5.646 -7.867 1.00 95.88 188 ALA A N 1
ATOM 1486 C CA . ALA A 1 188 ? 7.379 4.757 -8.108 1.00 95.88 188 ALA A CA 1
ATOM 1487 C C . ALA A 1 188 ? 7.375 3.533 -7.174 1.00 95.88 188 ALA A C 1
ATOM 1489 O O . ALA A 1 188 ? 7.713 2.422 -7.587 1.00 95.88 188 ALA A O 1
ATOM 1490 N N . SER A 1 189 ? 6.966 3.690 -5.910 1.00 97.06 189 SER A N 1
ATOM 1491 C CA . SER A 1 189 ? 6.868 2.555 -4.987 1.00 97.06 189 SER A CA 1
ATOM 1492 C C . SER A 1 189 ? 5.800 1.539 -5.414 1.00 97.06 189 SER A C 1
ATOM 1494 O O . SER A 1 189 ? 6.038 0.334 -5.303 1.00 97.06 189 SER A O 1
ATOM 1496 N N . PHE A 1 190 ? 4.675 1.998 -5.974 1.00 98.62 190 PHE A N 1
ATOM 1497 C CA . PHE A 1 190 ? 3.626 1.119 -6.493 1.00 98.62 190 PHE A CA 1
ATOM 1498 C C . PHE A 1 190 ? 4.101 0.371 -7.738 1.00 98.62 190 PHE A C 1
ATOM 1500 O O . PHE A 1 190 ? 4.032 -0.858 -7.764 1.00 98.62 190 PHE A O 1
ATOM 1507 N N . HIS A 1 191 ? 4.690 1.073 -8.710 1.00 98.44 191 HIS A N 1
ATOM 1508 C CA . HIS A 1 191 ? 5.261 0.445 -9.908 1.00 98.44 191 HIS A CA 1
ATOM 1509 C C . HIS A 1 191 ? 6.354 -0.574 -9.569 1.00 98.44 191 HIS A C 1
ATOM 1511 O O . HIS A 1 191 ? 6.418 -1.642 -10.174 1.00 98.44 191 HIS A O 1
ATOM 1517 N N . LYS A 1 192 ? 7.167 -0.323 -8.535 1.00 97.75 192 LYS A N 1
ATOM 1518 C CA . LYS A 1 192 ? 8.162 -1.295 -8.057 1.00 97.75 192 LYS A CA 1
ATOM 1519 C C . LYS A 1 192 ? 7.524 -2.595 -7.565 1.00 97.75 192 LYS A C 1
ATOM 1521 O O . LYS A 1 192 ? 8.046 -3.673 -7.853 1.00 97.75 192 LYS A O 1
ATOM 1526 N N . VAL A 1 193 ? 6.414 -2.514 -6.831 1.00 98.44 193 VAL A N 1
ATOM 1527 C CA . VAL A 1 193 ? 5.688 -3.701 -6.350 1.00 98.44 193 VAL A CA 1
ATOM 1528 C C . VAL A 1 193 ? 4.957 -4.410 -7.493 1.00 98.44 193 VAL A C 1
ATOM 1530 O O . VAL A 1 193 ? 4.977 -5.640 -7.539 1.00 98.44 193 VAL A O 1
ATOM 1533 N N . LEU A 1 194 ? 4.382 -3.668 -8.444 1.00 98.69 194 LEU A N 1
ATOM 1534 C CA . LEU A 1 194 ? 3.758 -4.233 -9.647 1.00 98.69 194 LEU A CA 1
ATOM 1535 C C . LEU A 1 194 ? 4.777 -4.996 -10.504 1.00 98.69 194 LEU A C 1
ATOM 1537 O O . LEU A 1 194 ? 4.549 -6.165 -10.822 1.00 98.69 194 LEU A O 1
ATOM 1541 N N . ALA A 1 195 ? 5.935 -4.388 -10.789 1.00 98.00 195 ALA A N 1
ATOM 1542 C CA . ALA A 1 195 ? 7.036 -5.028 -11.508 1.00 98.00 195 ALA A CA 1
ATOM 1543 C C . ALA A 1 195 ? 7.494 -6.309 -10.799 1.00 98.00 195 ALA A C 1
ATOM 1545 O O . ALA A 1 195 ? 7.636 -7.362 -11.421 1.00 98.00 195 ALA A O 1
ATOM 1546 N N . PHE A 1 196 ? 7.667 -6.235 -9.475 1.00 96.50 196 PHE A N 1
ATOM 1547 C CA . PHE A 1 196 ? 8.063 -7.375 -8.655 1.00 96.50 196 PHE A CA 1
ATOM 1548 C C . PHE A 1 196 ? 7.039 -8.521 -8.709 1.00 96.50 196 PHE A C 1
ATOM 1550 O O . PHE A 1 196 ? 7.411 -9.678 -8.912 1.00 96.50 196 PHE A O 1
ATOM 1557 N N . GLY A 1 197 ? 5.749 -8.217 -8.553 1.00 96.81 197 GLY A N 1
ATOM 1558 C CA . GLY A 1 197 ? 4.680 -9.213 -8.617 1.00 96.81 197 GLY A CA 1
ATOM 1559 C C . GLY A 1 197 ? 4.576 -9.876 -9.992 1.00 96.81 197 GLY A C 1
ATOM 1560 O O . GLY A 1 197 ? 4.464 -11.100 -10.076 1.00 96.81 197 GLY A O 1
ATOM 1561 N N . ALA A 1 198 ? 4.672 -9.089 -11.065 1.00 97.56 198 ALA A N 1
ATOM 1562 C CA . ALA A 1 198 ? 4.671 -9.591 -12.437 1.00 97.56 198 ALA A CA 1
ATOM 1563 C C . ALA A 1 198 ? 5.873 -10.505 -12.711 1.00 97.56 198 ALA A C 1
ATOM 1565 O O . ALA A 1 198 ? 5.708 -11.623 -13.201 1.00 97.56 198 ALA A O 1
ATOM 1566 N N . TRP A 1 199 ? 7.068 -10.088 -12.284 1.00 95.69 199 TRP A N 1
ATOM 1567 C CA . TRP A 1 199 ? 8.285 -10.889 -12.389 1.00 95.69 199 TRP A CA 1
ATOM 1568 C C . TRP A 1 199 ? 8.146 -12.251 -11.700 1.00 95.69 199 TRP A C 1
ATOM 1570 O O . TRP A 1 199 ? 8.458 -13.285 -12.290 1.00 95.69 199 TRP A O 1
ATOM 1580 N N . ARG A 1 200 ? 7.629 -12.282 -10.462 1.00 93.31 200 ARG A N 1
ATOM 1581 C CA . ARG A 1 200 ? 7.385 -13.531 -9.713 1.00 93.31 200 ARG A CA 1
ATOM 1582 C C . ARG A 1 200 ? 6.428 -14.469 -10.446 1.00 93.31 200 ARG A C 1
ATOM 1584 O O . ARG A 1 200 ? 6.643 -15.678 -10.451 1.00 93.31 200 ARG A O 1
ATOM 1591 N N . LYS A 1 201 ? 5.409 -13.910 -11.103 1.00 94.44 201 LYS A N 1
ATOM 1592 C CA . LYS A 1 201 ? 4.439 -14.651 -11.921 1.00 94.44 201 LYS A CA 1
ATOM 1593 C C . LYS A 1 201 ? 4.968 -15.032 -13.310 1.00 94.44 201 LYS A C 1
ATOM 1595 O O . LYS A 1 201 ? 4.243 -15.682 -14.056 1.00 94.44 201 LYS A O 1
ATOM 1600 N N . LYS A 1 202 ? 6.212 -14.663 -13.649 1.00 95.69 202 LYS A N 1
ATOM 1601 C CA . LYS A 1 202 ? 6.806 -14.803 -14.991 1.00 95.69 202 LYS A CA 1
ATOM 1602 C C . LYS A 1 202 ? 6.024 -14.061 -16.083 1.00 95.69 202 LYS A C 1
ATOM 1604 O O . LYS A 1 202 ? 6.131 -14.394 -17.259 1.00 95.69 202 LYS A O 1
ATOM 1609 N N . ASP A 1 203 ? 5.257 -13.041 -15.701 1.00 96.94 203 ASP A N 1
ATOM 1610 C CA . ASP A 1 203 ? 4.654 -12.091 -16.632 1.00 96.94 203 ASP A CA 1
ATOM 1611 C C . ASP A 1 203 ? 5.701 -11.025 -16.978 1.00 96.94 203 ASP A C 1
ATOM 1613 O O . ASP A 1 203 ? 5.705 -9.906 -16.456 1.00 96.94 203 ASP A O 1
ATOM 1617 N N . TYR A 1 204 ? 6.666 -11.423 -17.807 1.00 97.94 204 TYR A N 1
ATOM 1618 C CA . TYR A 1 204 ? 7.789 -10.568 -18.185 1.00 97.94 204 TYR A CA 1
ATOM 1619 C C . TYR A 1 204 ? 7.367 -9.406 -19.089 1.00 97.94 204 TYR A C 1
ATOM 1621 O O . TYR A 1 204 ? 8.032 -8.373 -19.097 1.00 97.94 204 TYR A O 1
ATOM 1629 N N . ASP A 1 205 ? 6.247 -9.545 -19.803 1.00 97.44 205 ASP A N 1
ATOM 1630 C CA . ASP A 1 205 ? 5.642 -8.473 -20.588 1.00 97.44 205 ASP A CA 1
ATOM 1631 C C . ASP A 1 205 ? 5.171 -7.328 -19.673 1.00 97.44 205 ASP A C 1
ATOM 1633 O O . ASP A 1 205 ? 5.554 -6.172 -19.880 1.00 97.44 205 ASP A O 1
ATOM 1637 N N . THR A 1 206 ? 4.422 -7.638 -18.608 1.00 97.62 206 THR A N 1
ATOM 1638 C CA . THR A 1 206 ? 4.058 -6.635 -17.596 1.00 97.62 206 THR A CA 1
ATOM 1639 C C . THR A 1 206 ? 5.283 -6.144 -16.830 1.00 97.62 206 THR A C 1
ATOM 1641 O O . THR A 1 206 ? 5.446 -4.936 -16.685 1.00 97.62 206 THR A O 1
ATOM 1644 N N . ALA A 1 207 ? 6.180 -7.031 -16.385 1.00 98.19 207 ALA A N 1
ATOM 1645 C CA . ALA A 1 207 ? 7.359 -6.619 -15.619 1.00 98.19 207 ALA A CA 1
ATOM 1646 C C . ALA A 1 207 ? 8.228 -5.611 -16.393 1.00 98.19 207 ALA A C 1
ATOM 1648 O O . ALA A 1 207 ? 8.616 -4.586 -15.835 1.00 98.19 207 ALA A O 1
ATOM 1649 N N . ALA A 1 208 ? 8.480 -5.855 -17.685 1.00 97.88 208 ALA A N 1
ATOM 1650 C CA . ALA A 1 208 ? 9.226 -4.933 -18.538 1.00 97.88 208 ALA A CA 1
ATOM 1651 C C . ALA A 1 208 ? 8.531 -3.564 -18.650 1.00 97.88 208 ALA A C 1
ATOM 1653 O O . ALA A 1 208 ? 9.189 -2.532 -18.531 1.00 97.88 208 ALA A O 1
ATOM 1654 N N . ARG A 1 209 ? 7.202 -3.530 -18.815 1.00 97.56 209 ARG A N 1
ATOM 1655 C CA . ARG A 1 209 ? 6.444 -2.268 -18.849 1.00 97.56 209 ARG A CA 1
ATOM 1656 C C . ARG A 1 209 ? 6.608 -1.474 -17.552 1.00 97.56 209 ARG A C 1
ATOM 1658 O O . ARG A 1 209 ? 6.904 -0.284 -17.608 1.00 97.56 209 ARG A O 1
ATOM 1665 N N . GLU A 1 210 ? 6.459 -2.122 -16.401 1.00 98.38 210 GLU A N 1
ATOM 1666 C CA . GLU A 1 210 ? 6.572 -1.448 -15.103 1.00 98.38 210 GLU A CA 1
ATOM 1667 C C . GLU A 1 210 ? 8.006 -0.958 -14.822 1.00 98.38 210 GLU A C 1
ATOM 1669 O O . GLU A 1 210 ? 8.196 0.156 -14.332 1.00 98.38 210 GLU A O 1
ATOM 1674 N N . TYR A 1 211 ? 9.039 -1.731 -15.185 1.00 97.94 211 TYR A N 1
ATOM 1675 C CA . TYR A 1 211 ? 10.428 -1.268 -15.070 1.00 97.94 211 TYR A CA 1
ATOM 1676 C C . TYR A 1 211 ? 10.747 -0.104 -16.016 1.00 97.94 211 TYR A C 1
ATOM 1678 O O . TYR A 1 211 ? 11.480 0.807 -15.630 1.00 97.94 211 TYR A O 1
ATOM 1686 N N . ALA A 1 212 ? 10.175 -0.086 -17.222 1.00 96.81 212 ALA A N 1
ATOM 1687 C CA . ALA A 1 212 ? 10.327 1.036 -18.143 1.00 96.81 212 ALA A CA 1
ATOM 1688 C C . ALA A 1 212 ? 9.715 2.333 -17.582 1.00 96.81 212 ALA A C 1
ATOM 1690 O O . ALA A 1 212 ? 10.330 3.391 -17.709 1.00 96.81 212 ALA A O 1
ATOM 1691 N N . ILE A 1 213 ? 8.558 2.254 -16.908 1.00 96.75 213 ILE A N 1
ATOM 1692 C CA . ILE A 1 213 ? 7.959 3.402 -16.202 1.00 96.75 213 ILE A CA 1
ATOM 1693 C C . ILE A 1 213 ? 8.930 3.934 -15.142 1.00 96.75 213 ILE A C 1
ATOM 1695 O O . ILE A 1 213 ? 9.207 5.132 -15.100 1.00 96.75 213 ILE A O 1
ATOM 1699 N N . LEU A 1 214 ? 9.513 3.048 -14.330 1.00 96.06 214 LEU A N 1
ATOM 1700 C CA . LEU A 1 214 ? 10.467 3.443 -13.291 1.00 96.06 214 LEU A CA 1
ATOM 1701 C C . LEU A 1 214 ? 11.720 4.132 -13.860 1.00 96.06 214 LEU A C 1
ATOM 1703 O O . LEU A 1 214 ? 12.150 5.153 -13.322 1.00 96.06 214 LEU A O 1
ATOM 1707 N N . LEU A 1 215 ? 12.277 3.641 -14.974 1.00 94.69 215 LEU A N 1
ATOM 1708 C CA . LEU A 1 215 ? 13.412 4.299 -15.641 1.00 94.69 215 LEU A CA 1
ATOM 1709 C C . LEU A 1 215 ? 13.072 5.678 -16.211 1.00 94.69 215 LEU A C 1
ATOM 1711 O O . LEU A 1 215 ? 13.974 6.500 -16.357 1.00 94.69 215 LEU A O 1
ATOM 1715 N N . GLY A 1 216 ? 11.797 5.963 -16.486 1.00 90.75 216 GLY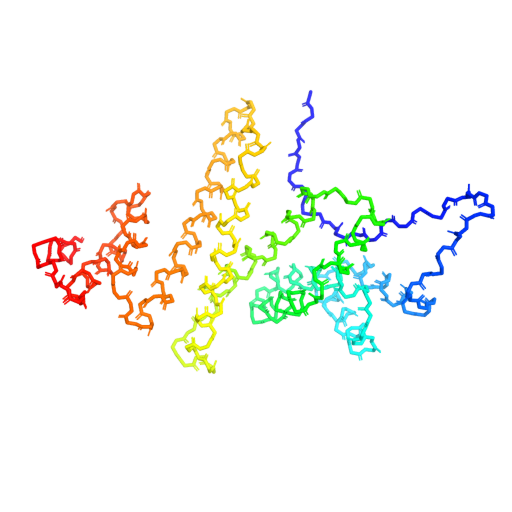 A N 1
ATOM 1716 C CA . GLY A 1 216 ? 11.352 7.313 -16.834 1.00 90.75 216 GLY A CA 1
ATOM 1717 C C . GLY A 1 216 ? 11.669 8.347 -15.744 1.00 90.75 216 GLY A C 1
ATOM 1718 O O . GLY A 1 216 ? 11.856 9.522 -16.053 1.00 90.75 216 GLY A O 1
ATOM 1719 N N . HIS A 1 217 ? 11.785 7.909 -14.486 1.00 86.19 217 HIS A N 1
ATOM 1720 C CA . HIS A 1 217 ? 12.112 8.757 -13.336 1.00 86.19 217 HIS A CA 1
ATOM 1721 C C . HIS A 1 217 ? 13.569 8.622 -12.880 1.00 86.19 217 HIS A C 1
ATOM 1723 O O . HIS A 1 217 ? 14.155 9.590 -12.398 1.00 86.19 217 HIS A O 1
ATOM 1729 N N . THR A 1 218 ? 14.157 7.434 -13.024 1.00 88.31 218 THR A N 1
ATOM 1730 C CA . THR A 1 218 ? 15.526 7.127 -12.586 1.00 88.31 218 THR A CA 1
ATOM 1731 C C . THR A 1 218 ? 16.316 6.451 -13.715 1.00 88.31 218 THR A C 1
ATOM 1733 O O . THR A 1 218 ? 16.591 5.252 -13.638 1.00 88.31 218 THR A O 1
ATOM 1736 N N . PRO A 1 219 ? 16.677 7.185 -14.785 1.00 88.94 219 PRO A N 1
ATOM 1737 C CA . PRO A 1 219 ? 17.207 6.594 -16.021 1.00 88.94 219 PRO A CA 1
ATOM 1738 C C . PRO A 1 219 ? 18.549 5.870 -15.846 1.00 88.94 219 PRO A C 1
ATOM 1740 O O . PRO A 1 219 ? 18.858 4.959 -16.619 1.00 88.94 219 PRO A O 1
ATOM 1743 N N . ASP A 1 220 ? 19.311 6.248 -14.819 1.00 92.38 220 ASP A N 1
ATOM 1744 C CA . ASP A 1 220 ? 20.641 5.715 -14.513 1.00 92.38 220 ASP A CA 1
ATOM 1745 C C . ASP A 1 220 ? 20.629 4.711 -13.342 1.00 92.38 220 ASP A C 1
ATOM 1747 O O . ASP A 1 220 ? 21.681 4.330 -12.832 1.00 92.38 220 ASP A O 1
ATOM 1751 N N . ASP A 1 221 ? 19.450 4.266 -12.885 1.00 93.94 221 ASP A N 1
ATOM 1752 C CA . ASP A 1 221 ? 19.366 3.214 -11.868 1.00 93.94 221 ASP A CA 1
ATOM 1753 C C . ASP A 1 221 ? 19.800 1.872 -12.479 1.00 93.94 221 ASP A C 1
ATOM 1755 O O . ASP A 1 221 ? 19.081 1.269 -13.283 1.00 93.94 221 ASP A O 1
ATOM 1759 N N . ALA A 1 222 ? 20.999 1.417 -12.109 1.00 94.62 222 ALA A N 1
ATOM 1760 C CA . ALA A 1 222 ? 21.602 0.194 -12.634 1.00 94.62 222 ALA A CA 1
ATOM 1761 C C . ALA A 1 222 ? 20.762 -1.057 -12.329 1.00 94.62 222 ALA A C 1
ATOM 1763 O O . ALA A 1 222 ? 20.645 -1.955 -13.161 1.00 94.62 222 ALA A O 1
ATOM 1764 N N . TRP A 1 223 ? 20.124 -1.122 -11.155 1.00 94.62 223 TRP A N 1
ATOM 1765 C CA . TRP A 1 223 ? 19.292 -2.268 -10.801 1.00 94.62 223 TRP A CA 1
ATOM 1766 C C . TRP A 1 223 ? 18.039 -2.327 -11.674 1.00 94.62 223 TRP A C 1
ATOM 1768 O O . TRP A 1 223 ? 17.700 -3.389 -12.193 1.00 94.62 223 TRP A O 1
ATOM 1778 N N . ILE A 1 224 ? 17.355 -1.198 -11.863 1.00 96.12 224 ILE A N 1
ATOM 1779 C CA . ILE A 1 224 ? 16.135 -1.139 -12.677 1.00 96.12 224 ILE A CA 1
ATOM 1780 C C . ILE A 1 224 ? 16.465 -1.362 -14.160 1.00 96.12 224 ILE A C 1
ATOM 1782 O O . ILE A 1 224 ? 15.735 -2.098 -14.824 1.00 96.12 224 ILE A O 1
ATOM 1786 N N . ASN A 1 225 ? 17.581 -0.818 -14.664 1.00 96.75 225 ASN A N 1
ATOM 1787 C CA . ASN A 1 225 ? 18.068 -1.108 -16.018 1.00 96.75 225 ASN A CA 1
ATOM 1788 C C . ASN A 1 225 ? 18.309 -2.608 -16.202 1.00 96.75 225 ASN A C 1
ATOM 1790 O O . ASN A 1 225 ? 17.744 -3.216 -17.110 1.00 96.75 225 ASN A O 1
ATOM 1794 N N . TYR A 1 226 ? 19.060 -3.229 -15.295 1.00 96.94 226 TYR A N 1
ATOM 1795 C CA . TYR A 1 226 ? 19.325 -4.660 -15.354 1.00 96.94 226 TYR A CA 1
ATOM 1796 C C . TYR A 1 226 ? 18.033 -5.497 -15.338 1.00 96.94 226 TYR A C 1
ATOM 1798 O O . TYR A 1 226 ? 17.868 -6.397 -16.163 1.00 96.94 226 TYR A O 1
ATOM 1806 N N . GLN A 1 227 ? 17.080 -5.179 -14.453 1.00 97.31 227 GLN A N 1
ATOM 1807 C CA . GLN A 1 227 ? 15.803 -5.897 -14.372 1.00 97.31 227 GLN A CA 1
ATOM 1808 C C . GLN A 1 227 ? 14.933 -5.719 -15.621 1.00 97.31 227 GLN A C 1
ATOM 1810 O O . GLN A 1 227 ? 14.353 -6.698 -16.097 1.00 97.31 227 GLN A O 1
ATOM 1815 N N . LEU A 1 228 ? 14.878 -4.511 -16.193 1.00 97.62 228 LEU A N 1
ATOM 1816 C CA . LEU A 1 228 ? 14.210 -4.281 -17.473 1.00 97.62 228 LEU A CA 1
ATOM 1817 C C . LEU A 1 228 ? 14.848 -5.124 -18.576 1.00 97.62 228 LEU A C 1
ATOM 1819 O O . LEU A 1 228 ? 14.145 -5.831 -19.291 1.00 97.62 228 LEU A O 1
ATOM 1823 N N . GLY A 1 229 ? 16.177 -5.098 -18.675 1.00 97.62 229 GLY A N 1
ATOM 1824 C CA . GLY A 1 229 ? 16.907 -5.868 -19.672 1.00 97.62 229 GLY A CA 1
ATOM 1825 C C . GLY A 1 229 ? 16.611 -7.365 -19.577 1.00 97.62 229 GLY A C 1
ATOM 1826 O O . GLY A 1 229 ? 16.267 -7.995 -20.579 1.00 97.62 229 GLY A O 1
ATOM 1827 N N . LEU A 1 230 ? 16.648 -7.932 -18.368 1.00 98.00 230 LEU A N 1
ATOM 1828 C CA . LEU A 1 230 ? 16.293 -9.334 -18.166 1.00 98.00 230 LEU A CA 1
ATOM 1829 C C . LEU A 1 230 ? 14.821 -9.633 -18.471 1.00 98.00 230 LEU A C 1
ATOM 1831 O O . LEU A 1 230 ? 14.532 -10.705 -19.006 1.00 98.00 230 LEU A O 1
ATOM 1835 N N . ALA A 1 231 ? 13.892 -8.740 -18.119 1.00 97.75 231 ALA A N 1
ATOM 1836 C CA . ALA A 1 231 ? 12.477 -8.922 -18.423 1.00 97.75 231 ALA A CA 1
ATOM 1837 C C . ALA A 1 231 ? 12.268 -8.934 -19.942 1.00 97.75 231 ALA A C 1
ATOM 1839 O O . ALA A 1 231 ? 11.699 -9.890 -20.459 1.00 97.75 231 ALA A O 1
ATOM 1840 N N . SER A 1 232 ? 12.831 -7.959 -20.666 1.00 97.56 232 SER A N 1
ATOM 1841 C CA . SER A 1 232 ? 12.781 -7.860 -22.132 1.00 97.56 232 SER A CA 1
ATOM 1842 C C . SER A 1 232 ? 13.312 -9.106 -22.844 1.00 97.56 232 SER A C 1
ATOM 1844 O O . SER A 1 232 ? 12.745 -9.526 -23.853 1.00 97.56 232 SER A O 1
ATOM 1846 N N . LEU A 1 233 ? 14.370 -9.728 -22.317 1.00 97.94 233 LEU A N 1
ATOM 1847 C CA . LEU A 1 233 ? 14.938 -10.966 -22.864 1.00 97.94 233 LEU A CA 1
ATOM 1848 C C . LEU A 1 233 ? 14.092 -12.215 -22.568 1.00 97.94 233 LEU A C 1
ATOM 1850 O O . LEU A 1 233 ? 14.216 -13.208 -23.280 1.00 97.94 233 LEU A O 1
ATOM 1854 N N . GLN A 1 234 ? 13.253 -12.177 -21.531 1.00 97.06 234 GLN A N 1
ATOM 1855 C CA . GLN A 1 234 ? 12.410 -13.298 -21.098 1.00 97.06 234 GLN A CA 1
ATOM 1856 C C . GLN A 1 234 ? 10.943 -13.173 -21.535 1.00 97.06 234 GLN A C 1
ATOM 1858 O O . GLN A 1 234 ? 10.157 -14.085 -21.277 1.00 97.06 234 GLN A O 1
ATOM 1863 N N . LYS A 1 235 ? 10.562 -12.074 -22.202 1.00 94.88 235 LYS A N 1
ATOM 1864 C CA . LYS A 1 235 ? 9.229 -11.896 -22.799 1.00 94.88 235 LYS A CA 1
ATOM 1865 C C . LYS A 1 235 ? 8.850 -13.081 -23.685 1.00 94.88 235 LYS A C 1
ATOM 1867 O O . LYS A 1 235 ? 9.708 -13.739 -24.272 1.00 94.88 235 LYS A O 1
ATOM 1872 N N . SER A 1 236 ? 7.544 -13.283 -23.851 1.00 91.75 236 SER A N 1
ATOM 1873 C CA . SER A 1 236 ? 6.994 -14.270 -24.793 1.00 91.75 236 SER A CA 1
ATOM 1874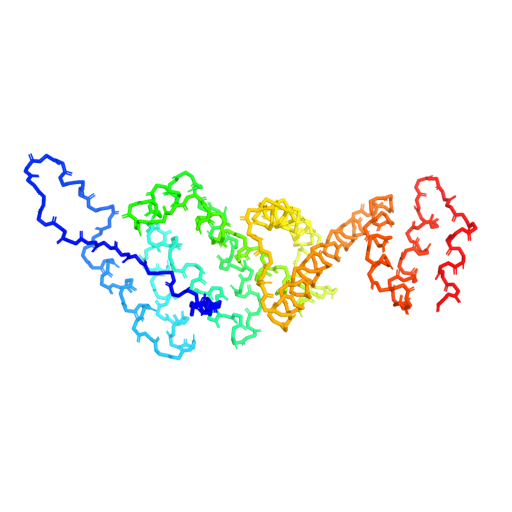 C C . SER A 1 236 ? 7.530 -14.081 -26.223 1.00 91.75 236 SER A C 1
ATOM 1876 O O . SER A 1 236 ? 7.827 -15.056 -26.912 1.00 91.75 236 SER A O 1
ATOM 1878 N N . SER A 1 237 ? 7.725 -12.822 -26.627 1.00 93.56 237 SER A N 1
ATOM 1879 C CA . SER A 1 237 ? 8.508 -12.410 -27.793 1.00 93.56 237 SER A CA 1
ATOM 1880 C C . SER A 1 237 ? 9.748 -11.631 -27.328 1.00 93.56 237 SER A C 1
ATOM 1882 O O . SER A 1 237 ? 9.639 -10.422 -27.100 1.00 93.56 237 SER A O 1
ATOM 1884 N N . PRO A 1 238 ? 10.916 -12.286 -27.172 1.00 94.25 238 PRO A N 1
ATOM 1885 C CA . PRO A 1 238 ? 12.122 -11.648 -26.652 1.00 94.25 238 PRO A CA 1
ATOM 1886 C C . PRO A 1 238 ? 12.590 -10.443 -27.470 1.00 94.25 238 PRO A C 1
ATOM 1888 O O . PRO A 1 238 ? 12.716 -10.497 -28.695 1.00 94.25 238 PRO A O 1
ATOM 1891 N N . GLU A 1 239 ? 12.942 -9.364 -26.776 1.00 94.88 239 GLU A N 1
ATOM 1892 C CA . GLU A 1 239 ? 13.471 -8.144 -27.382 1.00 94.88 239 GLU A CA 1
ATOM 1893 C C . GLU A 1 239 ? 14.990 -8.057 -27.171 1.00 94.88 239 GLU A C 1
ATOM 1895 O O . GLU A 1 239 ? 15.486 -7.358 -26.289 1.00 94.88 239 GLU A O 1
ATOM 1900 N N . TYR A 1 240 ? 15.758 -8.775 -27.996 1.00 95.00 240 TYR A N 1
ATOM 1901 C CA . TYR A 1 240 ? 17.204 -8.939 -27.789 1.00 95.00 240 TYR A CA 1
ATOM 1902 C C . TYR A 1 240 ? 18.005 -7.634 -27.775 1.00 95.00 240 TYR A C 1
ATOM 1904 O O . TYR A 1 240 ? 18.815 -7.424 -26.877 1.00 95.00 240 TYR A O 1
ATOM 1912 N N . ARG A 1 241 ? 17.802 -6.747 -28.761 1.00 95.12 241 ARG A N 1
ATOM 1913 C CA . ARG A 1 241 ? 18.570 -5.490 -28.857 1.00 95.12 241 ARG A CA 1
ATOM 1914 C C . ARG A 1 241 ? 18.369 -4.578 -27.638 1.00 95.12 241 ARG A C 1
ATOM 1916 O O . ARG A 1 241 ? 19.374 -4.256 -27.008 1.00 95.12 241 ARG A O 1
ATOM 1923 N N . PRO A 1 242 ? 17.135 -4.159 -27.287 1.00 92.56 242 PRO A N 1
ATOM 1924 C CA . PRO A 1 242 ? 16.937 -3.333 -26.099 1.00 92.56 242 PRO A CA 1
ATOM 1925 C C . PRO A 1 242 ? 17.269 -4.105 -24.815 1.00 92.56 242 PRO A C 1
ATOM 1927 O O . PRO A 1 242 ? 17.851 -3.527 -23.905 1.00 92.56 242 PRO A O 1
ATOM 1930 N N . GLY A 1 243 ? 17.007 -5.417 -24.767 1.00 94.38 243 GLY A N 1
ATOM 1931 C CA . GLY A 1 243 ? 17.356 -6.269 -23.632 1.00 94.38 243 GLY A CA 1
ATOM 1932 C C . GLY A 1 243 ? 18.848 -6.238 -23.295 1.00 94.38 243 GLY A C 1
ATOM 1933 O O . GLY A 1 243 ? 19.220 -5.889 -22.177 1.00 94.38 243 GLY A O 1
ATOM 1934 N N . PHE A 1 244 ? 19.723 -6.526 -24.265 1.00 96.75 244 PHE A N 1
ATOM 1935 C CA . PHE A 1 244 ? 21.174 -6.471 -24.051 1.00 96.75 244 PHE A CA 1
ATOM 1936 C C . PHE A 1 244 ? 21.684 -5.059 -23.761 1.00 96.75 244 PHE A C 1
ATOM 1938 O O . PHE A 1 244 ? 22.602 -4.905 -22.959 1.00 96.75 244 PHE A O 1
ATOM 1945 N N . TRP A 1 245 ? 21.091 -4.035 -24.380 1.00 95.19 245 TRP A N 1
ATOM 1946 C CA . TRP A 1 245 ? 21.455 -2.645 -24.105 1.00 95.19 245 TRP A CA 1
ATOM 1947 C C . TRP A 1 245 ? 21.206 -2.267 -22.639 1.00 95.19 245 TRP A C 1
ATOM 1949 O O . TRP A 1 245 ? 22.085 -1.694 -22.004 1.00 95.19 245 TRP A O 1
ATOM 1959 N N . HIS A 1 246 ? 20.047 -2.638 -22.089 1.00 95.94 246 HIS A N 1
ATOM 1960 C CA . HIS A 1 246 ? 19.705 -2.370 -20.691 1.00 95.94 246 HIS A CA 1
ATOM 1961 C C . HIS A 1 246 ? 20.533 -3.200 -19.702 1.00 95.94 246 HIS A C 1
ATOM 1963 O O . HIS A 1 246 ? 20.923 -2.679 -18.666 1.00 95.94 246 HIS A O 1
ATOM 1969 N N . VAL A 1 247 ? 20.846 -4.464 -20.019 1.00 95.50 247 VAL A N 1
ATOM 1970 C CA . VAL A 1 247 ? 21.724 -5.302 -19.175 1.00 95.50 247 VAL A CA 1
ATOM 1971 C C . VAL A 1 247 ? 23.149 -4.736 -19.076 1.00 95.50 247 VAL A C 1
ATOM 1973 O O . VAL A 1 247 ? 23.832 -4.990 -18.089 1.00 95.50 247 VAL A O 1
ATOM 1976 N N . ALA A 1 248 ? 23.611 -3.995 -20.086 1.00 92.38 248 ALA A N 1
ATOM 1977 C CA . ALA A 1 248 ? 24.969 -3.453 -20.153 1.00 92.38 248 ALA A CA 1
ATOM 1978 C C . ALA A 1 248 ? 25.147 -2.067 -19.494 1.00 92.38 248 ALA A C 1
ATOM 1980 O O . ALA A 1 248 ? 26.260 -1.537 -19.529 1.00 92.38 248 ALA A O 1
ATOM 1981 N N . ARG A 1 249 ? 24.077 -1.472 -18.952 1.00 85.12 249 ARG A N 1
ATOM 1982 C CA . ARG A 1 249 ? 24.090 -0.190 -18.227 1.00 85.12 249 ARG A CA 1
ATOM 1983 C C . ARG A 1 249 ? 24.280 -0.391 -16.730 1.00 85.12 249 ARG A C 1
ATOM 1985 O O . ARG A 1 249 ? 25.004 0.441 -16.144 1.00 85.12 249 ARG A O 1
#

pLDDT: mean 88.95, std 17.65, range [28.42, 98.69]

Radius of gyration: 21.34 Å; chains: 1; bounding box: 62×50×56 Å

Sequence (249 aa):
MSGRRILLGLLGLSVLLGNAGPAQAQRSPYGVEEYNAYVDTTRAQNPSEQLQTIEAFLKKYPQSVLRAFVYPSQAQAAFRLQQHAKVIEAVDGFLAMDRAQVTSLYKQSQYNDTQIDGSYYQMLVLYTFSFLQSFRNGTPEADVLAARAAERAQQALELHQQLYSQVPPPADPAQRKQFEEQKAQQEASFHKVLAFGAWRKKDYDTAAREYAILLGHTPDDAWINYQLGLASLQKSSPEYRPGFWHVAR

Foldseek 3Di:
DDDPDPPPDLLDQDQPPDPDDDDDPPPPPDDPVLVVLLVCLVPDDALVSNLVSLVVSCVVCVPDLCLLNSLLSQLVSCVVVLVLVSLLVSLVSNVPDDLVSSVVSVVSSVDDPLRSLVSNLVSLLSNLVSCVVPQDDPPVVSLVSLLVNLVSLVSNLVSLVVNCVVDDADPDPVSSVVVVVVSVVSNLSSLVSNLRNCVSVLVLVRNLVSLVVNCVPVVPPLVSLLSNLVSQCSHPDHDNPSSVVSNVD

Secondary structure (DSSP, 8-state):
---------------------SS-----SS-HHHHHHHHHHHH--SHHHHHHHHHHHHHH-TT-TTHHHHHHHHHHHHHHTT-HHHHHHHHHHHHTS-HHHHHHHHHHTT--HHHHHHHHHHHHHHHHHHHHHH--TT-TTHHHHHHHHHHHHHHHHHHHHHHHHHSPPPSSHHHHHHHHHHHHHHHHHHHHHHHHHHHHTT-HHHHHHHHHHHHHH-TT-HHHHHHHHHHHHHSSS--HHHHHHHHT-